Protein AF-A0A7V5VYJ7-F1 (afdb_monomer_lite)

pLDDT: mean 81.95, std 7.33, range [53.91, 91.69]

Foldseek 3Di:
DLVLLVVCCPPPVCVVPVVQSVVVNVLVVLLVVCVVVLLVLLVVQQPDPVSSVVLVVVLVVLVVVLVVVCVVLLVVQLVLLVVCCVPPDVDDPQDLVVLLVVLVVPDDPDPVLVVQLVVLLCPVVVVLVVLLVVQCVPADPDDHDSQSRSLSVSLSSLSSVLVVLVVLQSCSQPPVSSGHDVSSVSCSSHAHSVCSNHRGPSNVVSSVLNVQSSVGDVSSVVVD

Sequence (224 aa):
MILYAFKSKNYEEKKNEKKYFLNELFIGILLIFNAILYPILFSYIAPTPEKLHQIYSFIGLEAVINIFIWLILIPIWKLENIIFWKYFLKKPQRSYESWKQKIRSRWKDTKLRDFARKLMHFAFLIIILYIWNRFKDNPLPGGWTKEGSAVYYISNIFYGFTIVMTLFDILRLSHWKLFGMFPRFWAELMIKPSELDTFNSSSPMLLTMFPFILFGPPVFFCVV

Radius of gyration: 19.5 Å; chains: 1; bounding box: 46×37×54 Å

Secondary structure (DSSP, 8-state):
-HHHHHHHTTSHHHHH-HHHHHHHHHHHHHHHHHHHHHHHHHHHH-SSHHHHHHHHHHHHHHHHHHHHHHHHHHHHHHHHHHHHIIIIISS----HHHHHHHHHHH----HHHHHHHHHHHTHHHHHHHHHHHH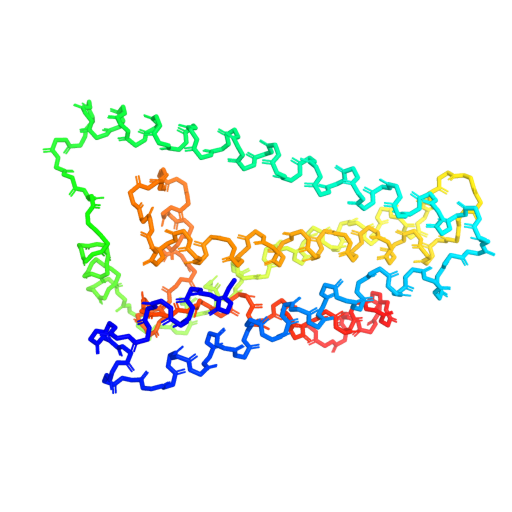HTTSPPTTT--HHHHHHHHHHHHHHHHHHHHHHHHHHHHHHGGG--HHHHHHHHHH--GGGTTS--SHHHHHHHHHHHHHT-HHHHHHH-

Structure (mmCIF, N/CA/C/O backbone):
data_AF-A0A7V5VYJ7-F1
#
_entry.id   AF-A0A7V5VYJ7-F1
#
loop_
_atom_site.group_PDB
_atom_site.id
_atom_site.type_symbol
_atom_site.label_atom_id
_atom_site.label_alt_id
_atom_site.label_comp_id
_atom_site.label_asym_id
_atom_site.label_entity_id
_atom_site.label_seq_id
_atom_site.pdbx_PDB_ins_code
_atom_site.Cartn_x
_atom_site.Cartn_y
_atom_site.Cartn_z
_atom_site.occupancy
_atom_site.B_iso_or_equiv
_atom_site.auth_seq_id
_atom_site.auth_comp_id
_atom_site.auth_asym_id
_atom_site.auth_atom_id
_atom_site.pdbx_PDB_model_num
ATOM 1 N N . MET A 1 1 ? 3.208 -10.063 5.848 1.00 81.88 1 MET A N 1
ATOM 2 C CA . MET A 1 1 ? 1.732 -10.090 5.935 1.00 81.88 1 MET A CA 1
ATOM 3 C C . MET A 1 1 ? 1.174 -11.427 6.415 1.00 81.88 1 MET A C 1
ATOM 5 O O . MET A 1 1 ? 0.516 -11.441 7.444 1.00 81.88 1 MET A O 1
ATOM 9 N N . ILE A 1 2 ? 1.484 -12.549 5.761 1.00 84.94 2 ILE A N 1
ATOM 10 C CA . ILE A 1 2 ? 1.033 -13.888 6.198 1.00 84.94 2 ILE A CA 1
ATOM 11 C C . ILE A 1 2 ? 1.387 -14.166 7.669 1.00 84.94 2 ILE A C 1
ATOM 13 O O . ILE A 1 2 ? 0.533 -14.557 8.459 1.00 84.94 2 ILE A O 1
ATOM 17 N N . LEU A 1 3 ? 2.620 -13.845 8.079 1.00 84.25 3 LEU A N 1
ATOM 18 C CA . LEU A 1 3 ? 3.040 -13.947 9.482 1.00 84.25 3 LEU A CA 1
ATOM 19 C C . LEU A 1 3 ? 2.169 -13.116 10.438 1.00 84.25 3 LEU A C 1
ATOM 21 O O . LEU A 1 3 ? 1.911 -13.548 11.557 1.00 84.25 3 LEU A O 1
ATOM 25 N N . TYR A 1 4 ? 1.710 -11.934 10.015 1.00 86.12 4 TYR A N 1
ATOM 26 C CA . TYR A 1 4 ? 0.803 -11.111 10.816 1.00 86.12 4 TYR A C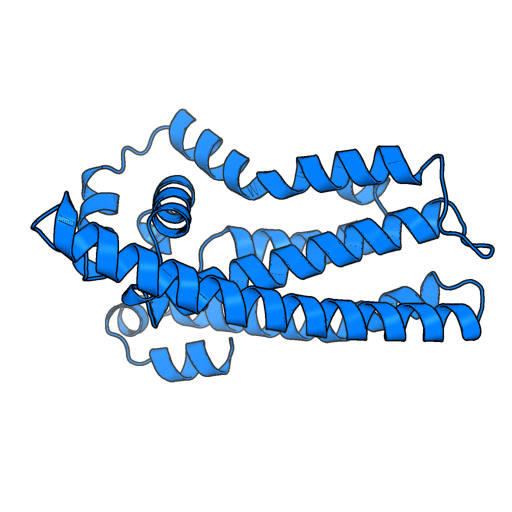A 1
ATOM 27 C C . TYR A 1 4 ? -0.569 -11.783 10.953 1.00 86.12 4 TYR A C 1
ATOM 29 O O . TYR A 1 4 ? -1.066 -11.895 12.075 1.00 86.12 4 TYR A O 1
ATOM 37 N N . ALA A 1 5 ? -1.139 -12.293 9.855 1.00 84.44 5 ALA A N 1
ATOM 38 C CA . ALA A 1 5 ? -2.423 -12.996 9.871 1.00 84.44 5 ALA A CA 1
ATOM 39 C C . ALA A 1 5 ? -2.394 -14.183 10.850 1.00 84.44 5 ALA A C 1
ATOM 41 O O . ALA A 1 5 ? -3.267 -14.319 11.706 1.00 84.44 5 ALA A O 1
ATOM 42 N N . PHE A 1 6 ? -1.329 -14.992 10.817 1.00 86.94 6 PHE A N 1
ATOM 43 C CA . PHE A 1 6 ? -1.163 -16.112 11.748 1.00 86.94 6 PHE A CA 1
ATOM 44 C C . PHE A 1 6 ? -0.918 -15.683 13.199 1.00 86.94 6 PHE A C 1
ATOM 46 O O . PHE A 1 6 ? -1.449 -16.324 14.106 1.00 86.94 6 PHE A O 1
ATOM 53 N N . LYS A 1 7 ? -0.160 -14.606 13.448 1.00 86.38 7 LYS A N 1
ATOM 54 C CA . LYS A 1 7 ? 0.060 -14.079 14.810 1.00 86.38 7 LYS A CA 1
ATOM 55 C C . LYS A 1 7 ? -1.217 -13.517 15.437 1.00 86.38 7 LYS A C 1
ATOM 57 O O . LYS A 1 7 ? -1.413 -13.642 16.640 1.00 86.38 7 LYS A O 1
ATOM 62 N N . SER A 1 8 ? -2.081 -12.914 14.629 1.00 83.44 8 SER A N 1
ATOM 63 C CA . SER A 1 8 ? -3.304 -12.245 15.086 1.00 83.44 8 SER A CA 1
ATOM 64 C C . SER A 1 8 ? -4.557 -13.124 15.014 1.00 83.44 8 SER A C 1
ATOM 66 O O . SER A 1 8 ? -5.611 -12.704 15.479 1.00 83.44 8 SER A O 1
ATOM 68 N N . LYS A 1 9 ? -4.460 -14.364 14.507 1.00 82.25 9 LYS A N 1
ATOM 69 C CA . LYS A 1 9 ? -5.590 -15.304 14.343 1.00 82.25 9 LYS A CA 1
ATOM 70 C C . LYS A 1 9 ? -6.435 -15.519 15.606 1.00 82.25 9 LYS A C 1
ATOM 72 O O . LYS A 1 9 ? -7.607 -15.858 15.512 1.00 82.25 9 LYS A O 1
ATOM 77 N N . ASN A 1 10 ? -5.823 -15.351 16.780 1.00 82.94 10 ASN A N 1
ATOM 78 C CA . ASN A 1 10 ? -6.449 -15.591 18.078 1.00 82.94 10 ASN A CA 1
ATOM 79 C C . ASN A 1 10 ? -7.055 -14.332 18.716 1.00 82.94 10 ASN A C 1
ATOM 81 O O . ASN A 1 10 ? -7.590 -14.440 19.821 1.00 82.94 10 ASN A O 1
ATOM 85 N N . TYR A 1 11 ? -6.957 -13.169 18.066 1.00 84.12 11 TYR A N 1
ATOM 86 C CA . TYR A 1 11 ? -7.615 -11.947 18.528 1.00 84.12 11 TYR A CA 1
ATOM 87 C C . TYR A 1 11 ? -9.134 -12.126 18.481 1.00 84.12 11 TYR A C 1
ATOM 89 O O . TYR A 1 11 ? -9.659 -12.839 17.620 1.00 84.12 11 TYR A O 1
ATOM 97 N N . GLU A 1 12 ? -9.828 -11.527 19.443 1.00 83.69 12 GLU A N 1
ATOM 98 C CA . GLU A 1 12 ? -11.259 -11.741 19.671 1.00 83.69 12 GLU A CA 1
ATOM 99 C C . GLU A 1 12 ? -12.084 -11.389 18.427 1.00 83.69 12 GLU A C 1
ATOM 101 O O . GLU A 1 12 ? -12.955 -12.153 18.009 1.00 83.69 12 GLU A O 1
ATOM 106 N N . GLU A 1 13 ? -11.711 -10.312 17.739 1.00 82.81 13 GLU A N 1
ATOM 107 C CA . GLU A 1 13 ? -12.358 -9.860 16.512 1.00 82.81 13 GLU A CA 1
ATOM 108 C C . GLU A 1 13 ? -12.276 -10.906 15.391 1.00 82.81 13 GLU A C 1
ATOM 110 O O . GLU A 1 13 ? -13.236 -11.089 14.648 1.00 82.81 13 GLU A O 1
ATOM 115 N N . LYS A 1 14 ? -11.165 -11.647 15.286 1.00 81.44 14 LYS A N 1
ATOM 116 C CA . LYS A 1 14 ? -10.956 -12.665 14.235 1.00 81.44 14 LYS A CA 1
ATOM 117 C C . LYS A 1 14 ? -11.535 -14.025 14.587 1.00 81.44 14 LYS A C 1
ATOM 119 O O . LYS A 1 14 ? -11.904 -14.777 13.685 1.00 81.44 14 LYS A O 1
ATOM 124 N N . LYS A 1 15 ? -11.637 -14.338 15.880 1.00 83.06 15 LYS A N 1
ATOM 125 C CA . LYS A 1 15 ? -12.380 -15.512 16.354 1.00 83.06 15 LYS A CA 1
ATOM 126 C C . LYS A 1 15 ? -13.869 -15.372 16.044 1.00 83.06 15 LYS A C 1
ATOM 128 O O . LYS A 1 15 ? -14.476 -16.337 15.585 1.00 83.06 15 LYS A O 1
ATOM 133 N N . ASN A 1 16 ? -14.411 -14.169 16.237 1.00 84.38 16 ASN A N 1
ATOM 134 C CA . ASN A 1 16 ? -15.819 -13.866 15.993 1.00 84.38 16 ASN A CA 1
ATOM 135 C C . ASN A 1 16 ? -16.129 -13.701 14.496 1.00 84.38 16 ASN A C 1
ATOM 137 O O . ASN A 1 16 ? -17.184 -14.126 14.037 1.00 84.38 16 ASN A O 1
ATOM 141 N N . GLU A 1 17 ? -15.199 -13.147 13.714 1.00 86.50 17 GLU A N 1
ATOM 142 C CA . GLU A 1 17 ? -15.371 -12.896 12.279 1.00 86.50 17 GLU A CA 1
ATOM 143 C C . GLU A 1 17 ? -14.246 -13.554 11.465 1.00 86.50 17 GLU A C 1
ATOM 145 O O . GLU A 1 17 ? -13.301 -12.902 11.010 1.00 86.50 17 GLU A O 1
ATOM 150 N N . LYS A 1 18 ? -14.364 -14.871 11.228 1.00 86.00 18 LYS A N 1
ATOM 151 C CA . LYS A 1 18 ? -13.359 -15.679 10.496 1.00 86.00 18 LYS A CA 1
ATOM 152 C C . LYS A 1 18 ? -12.968 -15.093 9.130 1.00 86.00 18 LYS A C 1
ATOM 154 O O . LYS A 1 18 ? -11.842 -15.292 8.673 1.00 86.00 18 LYS A O 1
ATOM 159 N N . LYS A 1 19 ? -13.873 -14.338 8.493 1.00 88.00 19 LYS A N 1
ATOM 160 C CA . LYS A 1 19 ? -13.632 -13.630 7.225 1.00 88.00 19 LYS A CA 1
ATOM 161 C C . LYS A 1 19 ? -12.442 -12.664 7.292 1.00 88.00 19 LYS A C 1
ATOM 163 O O . LYS A 1 19 ? -11.739 -12.515 6.300 1.00 88.00 19 LYS A O 1
ATOM 168 N N . TYR A 1 20 ? -12.160 -12.059 8.448 1.00 88.69 20 TYR A N 1
ATOM 169 C CA . TYR A 1 20 ? -11.018 -11.152 8.613 1.00 88.69 20 TYR A CA 1
ATOM 170 C C . TYR A 1 20 ? -9.683 -11.876 8.474 1.00 88.69 20 TYR A C 1
ATOM 172 O O . TYR A 1 20 ? -8.781 -11.373 7.811 1.00 88.69 20 TYR A O 1
ATOM 180 N N . PHE A 1 21 ? -9.567 -13.078 9.041 1.00 88.56 21 PHE A N 1
ATOM 181 C CA . PHE A 1 21 ? -8.370 -13.898 8.873 1.00 88.56 21 PHE A CA 1
ATOM 182 C C . PHE A 1 21 ? -8.184 -14.328 7.412 1.00 88.56 21 PHE A C 1
ATOM 184 O O . PHE A 1 21 ? -7.085 -14.209 6.873 1.00 88.56 21 PHE A O 1
ATOM 191 N N . LEU A 1 22 ? -9.259 -14.781 6.757 1.00 87.69 22 LEU A N 1
ATOM 192 C CA . LEU A 1 22 ? -9.206 -15.190 5.351 1.00 87.69 22 LEU A CA 1
ATOM 193 C C . LEU A 1 22 ? -8.801 -14.030 4.437 1.00 87.69 22 LEU A C 1
ATOM 195 O O . LEU A 1 22 ? -7.907 -14.203 3.615 1.00 87.69 22 LEU A O 1
ATOM 199 N N . ASN A 1 23 ? -9.386 -12.843 4.616 1.00 87.00 23 ASN A N 1
ATOM 200 C CA . ASN A 1 23 ? -9.039 -11.654 3.833 1.00 87.00 23 ASN A CA 1
ATOM 201 C C . ASN A 1 23 ? -7.547 -11.323 3.932 1.00 87.00 23 ASN A C 1
ATOM 203 O O . ASN A 1 23 ? -6.890 -11.066 2.926 1.00 87.00 23 ASN A O 1
ATOM 207 N N . GLU A 1 24 ? -6.988 -11.366 5.138 1.00 89.75 24 GLU A N 1
ATOM 208 C CA . GLU A 1 24 ? -5.565 -11.104 5.349 1.00 89.75 24 GLU A CA 1
ATOM 209 C C . GLU A 1 24 ? -4.663 -12.185 4.761 1.00 89.75 24 GLU A C 1
ATOM 211 O O . GLU A 1 24 ? -3.569 -11.887 4.279 1.00 89.75 24 GLU A O 1
ATOM 216 N N . LEU A 1 25 ? -5.103 -13.442 4.780 1.00 90.81 25 LEU A N 1
ATOM 217 C CA . LEU A 1 25 ? -4.377 -14.517 4.122 1.00 90.81 25 LEU A CA 1
ATOM 218 C C . LEU A 1 25 ? -4.375 -14.313 2.601 1.00 90.81 25 LEU A C 1
ATOM 220 O O . LEU A 1 25 ? -3.308 -14.360 1.993 1.00 90.81 25 LEU A O 1
ATOM 224 N N . PHE A 1 26 ? -5.532 -14.008 2.007 1.00 89.50 26 PHE A N 1
ATOM 225 C CA . PHE A 1 26 ? -5.669 -13.749 0.571 1.00 89.50 26 PHE A CA 1
ATOM 226 C C . PHE A 1 26 ? -4.822 -12.568 0.109 1.00 89.50 26 PHE A C 1
ATOM 228 O O . PHE A 1 26 ? -4.046 -12.708 -0.832 1.00 89.50 26 PHE A O 1
ATOM 235 N N . ILE A 1 27 ? -4.904 -11.426 0.793 1.00 90.00 27 ILE A N 1
ATOM 236 C CA . ILE A 1 27 ? -4.072 -10.257 0.474 1.00 90.00 27 ILE A CA 1
ATOM 237 C C . ILE A 1 27 ? -2.582 -10.620 0.632 1.00 90.00 27 ILE A C 1
ATOM 239 O O . ILE A 1 27 ? -1.762 -10.235 -0.198 1.00 90.00 27 ILE A O 1
ATOM 243 N N . GLY A 1 28 ? -2.222 -11.419 1.643 1.00 90.06 28 GLY A N 1
ATOM 244 C CA . GLY A 1 28 ? -0.856 -11.909 1.832 1.00 90.06 28 GLY A CA 1
ATOM 245 C C . GLY A 1 28 ? -0.349 -12.776 0.676 1.00 90.06 28 GLY A C 1
ATOM 246 O O . GLY A 1 28 ? 0.796 -12.609 0.259 1.00 90.06 28 GLY A O 1
ATOM 247 N N . ILE A 1 29 ? -1.190 -13.666 0.147 1.00 90.12 29 ILE A N 1
ATOM 248 C CA . ILE A 1 29 ? -0.885 -14.495 -1.029 1.00 90.12 29 ILE A CA 1
ATOM 249 C C . ILE A 1 29 ? -0.751 -13.619 -2.278 1.00 90.12 29 ILE A C 1
ATOM 251 O O . ILE A 1 29 ? 0.237 -13.741 -2.998 1.00 90.12 29 ILE A O 1
ATOM 255 N N . LEU A 1 30 ? -1.691 -12.697 -2.505 1.00 89.56 30 LEU A N 1
ATOM 256 C CA . LEU A 1 30 ? -1.664 -11.772 -3.643 1.00 89.56 30 LEU A CA 1
ATOM 257 C C . LEU A 1 30 ? -0.413 -10.884 -3.643 1.00 89.56 30 LEU A C 1
ATOM 259 O O . LEU A 1 30 ? 0.159 -10.633 -4.697 1.00 89.56 30 LEU A O 1
ATOM 263 N N . LEU A 1 31 ? 0.054 -10.447 -2.471 1.00 88.75 31 LEU A N 1
ATOM 264 C CA . LEU A 1 31 ? 1.318 -9.717 -2.339 1.00 88.75 31 LEU A CA 1
ATOM 265 C C . LEU A 1 31 ? 2.526 -10.552 -2.751 1.00 88.75 31 LEU A C 1
ATOM 267 O O . LEU A 1 31 ? 3.395 -10.035 -3.442 1.00 88.75 31 LEU A O 1
ATOM 271 N N . ILE A 1 32 ? 2.593 -11.820 -2.335 1.00 89.00 32 ILE A N 1
ATOM 272 C CA . ILE A 1 32 ? 3.679 -12.722 -2.747 1.00 89.00 32 ILE A CA 1
ATOM 273 C C . ILE A 1 32 ? 3.629 -12.938 -4.254 1.00 89.00 32 ILE A C 1
ATOM 275 O O . ILE A 1 32 ? 4.655 -12.843 -4.920 1.00 89.00 32 ILE A O 1
ATOM 279 N N . PHE A 1 33 ? 2.437 -13.189 -4.788 1.00 87.62 33 PHE A N 1
ATOM 280 C CA . PHE A 1 33 ? 2.246 -13.383 -6.216 1.00 87.62 33 PHE A CA 1
ATOM 281 C C . PHE A 1 33 ? 2.703 -12.153 -7.007 1.00 87.62 33 PHE A C 1
ATOM 283 O O . PHE A 1 33 ? 3.525 -12.285 -7.909 1.00 87.62 33 PHE A O 1
ATOM 290 N N . ASN A 1 34 ? 2.282 -10.952 -6.602 1.00 85.12 34 ASN A N 1
ATOM 291 C CA . ASN A 1 34 ? 2.742 -9.710 -7.221 1.00 85.12 34 ASN A CA 1
ATOM 292 C C . ASN A 1 34 ? 4.250 -9.501 -7.055 1.00 85.12 34 ASN A C 1
ATOM 294 O O . ASN A 1 34 ? 4.894 -9.106 -8.014 1.00 85.12 34 ASN A O 1
ATOM 298 N N . ALA A 1 35 ? 4.844 -9.816 -5.901 1.00 83.88 35 ALA A N 1
ATOM 299 C CA . ALA A 1 35 ? 6.290 -9.696 -5.703 1.00 83.88 35 ALA A CA 1
ATOM 300 C C . ALA A 1 35 ? 7.105 -10.638 -6.607 1.00 83.88 35 ALA A C 1
ATOM 302 O O . ALA A 1 35 ? 8.201 -10.276 -7.025 1.00 83.88 35 ALA A O 1
ATOM 303 N N . ILE A 1 36 ? 6.577 -11.827 -6.919 1.00 83.75 36 ILE A N 1
ATOM 304 C CA . ILE A 1 36 ? 7.197 -12.778 -7.854 1.00 83.75 36 ILE A CA 1
ATOM 305 C C . ILE A 1 36 ? 7.001 -12.319 -9.301 1.00 83.75 36 ILE A C 1
ATOM 307 O O . ILE A 1 36 ? 7.947 -12.333 -10.085 1.00 83.75 36 ILE A O 1
ATOM 311 N N . LEU A 1 37 ? 5.786 -11.897 -9.662 1.00 81.06 37 LEU A N 1
ATOM 312 C CA . LEU A 1 37 ? 5.469 -11.458 -11.021 1.00 81.06 37 LEU A CA 1
ATOM 313 C C . LEU A 1 37 ? 6.152 -10.145 -11.401 1.00 81.06 37 LEU A C 1
ATOM 315 O O . LEU A 1 37 ? 6.516 -9.961 -12.560 1.00 81.06 37 LEU A O 1
ATOM 319 N N . TYR A 1 38 ? 6.327 -9.240 -10.440 1.00 79.88 38 TYR A N 1
ATOM 320 C CA . TYR A 1 38 ? 6.850 -7.901 -10.672 1.00 79.88 38 TYR A CA 1
ATOM 321 C C . TYR A 1 38 ? 8.205 -7.871 -11.402 1.00 79.88 38 TYR A C 1
ATOM 323 O O . TYR A 1 38 ? 8.286 -7.223 -12.443 1.00 79.88 38 TYR A O 1
ATOM 331 N N . PRO A 1 39 ? 9.260 -8.580 -10.950 1.00 77.69 39 PRO A N 1
ATOM 332 C CA . PRO A 1 39 ? 10.521 -8.627 -11.688 1.00 77.69 39 PRO A CA 1
ATOM 333 C C . PRO A 1 39 ? 10.390 -9.373 -13.024 1.00 77.69 39 PRO A C 1
ATOM 335 O O . PRO A 1 39 ? 10.970 -8.944 -14.019 1.00 77.69 39 PRO A O 1
ATOM 338 N N . ILE A 1 40 ? 9.593 -10.449 -13.080 1.00 78.25 40 ILE A N 1
ATOM 339 C CA . ILE A 1 40 ? 9.399 -11.246 -14.304 1.00 78.25 40 ILE A CA 1
ATOM 340 C C . ILE A 1 40 ? 8.820 -10.385 -15.432 1.00 78.25 40 ILE A C 1
ATOM 342 O O . ILE A 1 40 ? 9.215 -10.543 -16.587 1.00 78.25 40 ILE A O 1
ATOM 346 N N . LEU A 1 41 ? 7.947 -9.431 -15.100 1.00 75.38 41 LEU A N 1
ATOM 347 C CA . LEU A 1 41 ? 7.335 -8.510 -16.055 1.00 75.38 41 LEU A CA 1
ATOM 348 C C . LEU A 1 41 ? 8.362 -7.828 -16.961 1.00 75.38 41 LEU A C 1
ATOM 350 O O . LEU A 1 41 ? 8.181 -7.723 -18.173 1.00 75.38 41 LEU A O 1
ATOM 354 N N . PHE A 1 42 ? 9.461 -7.374 -16.372 1.00 76.38 42 PHE A N 1
ATOM 355 C CA . PHE A 1 42 ? 10.447 -6.585 -17.088 1.00 76.38 42 PHE A CA 1
ATOM 356 C C . PHE A 1 42 ? 11.258 -7.401 -18.081 1.00 76.38 42 PHE A C 1
ATOM 358 O O . PHE A 1 42 ? 11.798 -6.826 -19.020 1.00 76.38 42 PHE A O 1
ATOM 365 N N . SER A 1 43 ? 11.254 -8.728 -17.954 1.00 75.25 43 SER A N 1
ATOM 366 C CA . SER A 1 43 ? 11.852 -9.616 -18.955 1.00 75.25 43 SER A CA 1
ATOM 367 C C . SER A 1 43 ? 11.108 -9.567 -20.297 1.00 75.25 43 SER A C 1
ATOM 369 O O . SER A 1 43 ? 11.707 -9.862 -21.323 1.00 75.25 43 SER A O 1
ATOM 371 N N . TYR A 1 44 ? 9.833 -9.153 -20.310 1.00 73.00 44 TYR A N 1
ATOM 372 C CA . TYR A 1 44 ? 9.024 -9.009 -21.529 1.00 73.00 44 TYR A CA 1
ATOM 373 C C . TYR A 1 44 ? 9.067 -7.603 -22.141 1.00 73.00 44 TYR A C 1
ATOM 375 O O . TYR A 1 44 ? 8.653 -7.414 -23.281 1.00 73.00 44 TYR A O 1
ATOM 383 N N . ILE A 1 45 ? 9.531 -6.612 -21.377 1.00 71.81 45 ILE A N 1
ATOM 384 C CA . ILE A 1 45 ? 9.509 -5.192 -21.761 1.00 71.81 45 ILE A CA 1
ATOM 385 C C . ILE A 1 45 ? 10.930 -4.681 -22.039 1.00 71.81 45 ILE A C 1
ATOM 387 O O . ILE A 1 45 ? 11.114 -3.725 -22.793 1.00 71.81 45 ILE A O 1
ATOM 391 N N . ALA A 1 46 ? 11.947 -5.307 -21.440 1.00 73.94 46 ALA A N 1
ATOM 392 C CA . ALA A 1 46 ? 13.338 -4.957 -21.662 1.00 73.94 46 ALA A CA 1
ATOM 393 C C . ALA A 1 46 ? 13.753 -5.309 -23.103 1.00 73.94 46 ALA A C 1
ATOM 395 O O . ALA A 1 46 ? 13.664 -6.470 -23.497 1.00 73.94 46 ALA A O 1
ATOM 396 N N . PRO A 1 47 ? 14.260 -4.341 -23.886 1.00 71.56 47 PRO A N 1
ATOM 397 C CA . PRO A 1 47 ? 14.663 -4.597 -25.266 1.00 71.56 47 PRO A CA 1
ATOM 398 C C . PRO A 1 47 ? 15.962 -5.412 -25.365 1.00 71.56 47 PRO A C 1
ATOM 400 O O . PRO A 1 47 ? 16.225 -6.002 -26.408 1.00 71.56 47 PRO A O 1
ATOM 403 N N . THR A 1 48 ? 16.780 -5.446 -24.303 1.00 82.56 48 THR A N 1
ATOM 404 C CA . THR A 1 48 ? 18.039 -6.207 -24.249 1.00 82.56 48 THR A CA 1
ATOM 405 C C . THR A 1 48 ? 18.321 -6.746 -22.833 1.00 82.56 48 THR A C 1
ATOM 407 O O . THR A 1 48 ? 17.797 -6.193 -21.855 1.00 82.56 48 THR A O 1
ATOM 410 N N . PRO A 1 49 ? 19.174 -7.779 -22.677 1.00 84.06 49 PRO A N 1
ATOM 411 C CA . PRO A 1 49 ? 19.595 -8.287 -21.366 1.00 84.06 49 PRO A CA 1
ATOM 412 C C . PRO A 1 49 ? 20.260 -7.229 -20.473 1.00 84.06 49 PRO A C 1
ATOM 414 O O . PRO A 1 49 ? 20.007 -7.179 -19.271 1.00 84.06 49 PRO A O 1
ATOM 417 N N . GLU A 1 50 ? 21.058 -6.323 -21.041 1.00 84.56 50 GLU A N 1
ATOM 418 C CA . GLU A 1 50 ? 21.699 -5.230 -20.296 1.00 84.56 50 GLU A CA 1
ATOM 419 C C . GLU A 1 50 ? 20.651 -4.288 -19.697 1.00 84.56 50 GLU A C 1
ATOM 421 O O . GLU A 1 50 ? 20.800 -3.813 -18.569 1.00 84.56 50 GLU A O 1
ATOM 426 N N . LYS A 1 51 ? 19.554 -4.044 -20.425 1.00 80.31 51 LYS A N 1
ATOM 427 C CA . LYS A 1 51 ? 18.434 -3.235 -19.932 1.00 80.31 51 LYS A CA 1
ATOM 428 C C . LYS A 1 51 ? 17.658 -3.947 -18.843 1.00 80.31 51 LYS A C 1
ATOM 430 O O . LYS A 1 51 ? 17.274 -3.303 -17.871 1.00 80.31 51 LYS A O 1
ATOM 435 N N . LEU A 1 52 ? 17.501 -5.261 -18.947 1.00 83.31 52 LEU A N 1
ATOM 436 C CA . LEU A 1 52 ? 16.913 -6.061 -17.880 1.00 83.31 52 LEU A CA 1
ATOM 437 C C . LEU A 1 52 ? 17.747 -5.985 -16.590 1.00 83.31 52 LEU A C 1
ATOM 439 O O . LEU A 1 52 ? 17.199 -5.759 -15.512 1.00 83.31 52 LEU A O 1
ATOM 443 N N . HIS A 1 53 ? 19.075 -6.081 -16.692 1.00 84.62 53 HIS A N 1
ATOM 444 C CA . HIS A 1 53 ? 19.965 -5.885 -15.545 1.00 84.62 53 HIS A CA 1
ATOM 445 C C . HIS A 1 53 ? 19.850 -4.477 -14.958 1.00 84.62 53 HIS A C 1
ATOM 447 O O . HIS A 1 53 ? 19.734 -4.334 -13.742 1.00 84.62 53 HIS A O 1
ATOM 453 N N . GLN A 1 54 ? 19.810 -3.450 -15.811 1.00 82.50 54 GLN A N 1
ATOM 454 C CA . GLN A 1 54 ? 19.618 -2.065 -15.383 1.00 82.50 54 GLN A CA 1
ATOM 455 C C . GLN A 1 54 ? 18.300 -1.888 -14.606 1.00 82.50 54 GLN A C 1
ATOM 457 O O . GLN A 1 54 ? 18.287 -1.240 -13.560 1.00 82.50 54 GLN A O 1
ATOM 462 N N . ILE A 1 55 ? 17.210 -2.506 -15.071 1.00 81.12 55 ILE A N 1
ATOM 463 C CA . ILE A 1 55 ? 15.915 -2.518 -14.378 1.00 81.12 55 ILE A CA 1
ATOM 464 C C . ILE A 1 55 ? 16.030 -3.153 -13.001 1.00 81.12 55 ILE A C 1
ATOM 466 O O . ILE A 1 55 ? 15.593 -2.562 -12.018 1.00 81.12 55 ILE A O 1
ATOM 470 N N . TYR A 1 56 ? 16.626 -4.340 -12.911 1.00 84.75 56 TYR A N 1
ATOM 471 C CA . TYR A 1 56 ? 16.772 -5.028 -11.632 1.00 84.75 56 TYR A CA 1
ATOM 472 C C . TYR A 1 56 ? 17.637 -4.241 -10.649 1.00 84.75 56 TYR A C 1
ATOM 474 O O . TYR A 1 56 ? 17.310 -4.187 -9.462 1.00 84.75 56 TYR A O 1
ATOM 482 N N . SER A 1 57 ? 18.685 -3.567 -11.127 1.00 83.94 57 SER A N 1
ATOM 483 C CA . SER A 1 57 ? 19.466 -2.644 -10.300 1.00 83.94 57 SER A CA 1
ATOM 484 C C . SER A 1 57 ? 18.621 -1.478 -9.789 1.00 83.94 57 SER A C 1
ATOM 486 O O . SER A 1 57 ? 18.710 -1.148 -8.606 1.00 83.94 57 SER A O 1
ATOM 488 N N . PHE A 1 58 ? 17.773 -0.879 -10.631 1.00 82.31 58 PHE A N 1
ATOM 489 C CA . PHE A 1 58 ? 16.886 0.199 -10.194 1.00 82.31 58 PHE A CA 1
ATOM 490 C C . PHE A 1 58 ? 15.817 -0.275 -9.212 1.00 82.31 58 PHE A C 1
ATOM 492 O O . PHE A 1 58 ? 15.650 0.362 -8.180 1.00 82.31 58 PHE A O 1
ATOM 499 N N . ILE A 1 59 ? 15.174 -1.421 -9.447 1.00 81.94 59 ILE A N 1
ATOM 500 C CA . ILE A 1 59 ? 14.218 -2.014 -8.495 1.00 81.94 59 ILE A CA 1
ATOM 501 C C . ILE A 1 59 ? 14.899 -2.274 -7.146 1.00 81.94 59 ILE A C 1
ATOM 503 O O . ILE A 1 59 ? 14.333 -1.977 -6.093 1.00 81.94 59 ILE A O 1
ATOM 507 N N . GLY A 1 60 ? 16.129 -2.796 -7.163 1.00 82.81 60 GLY A N 1
ATOM 508 C CA . GLY A 1 60 ? 16.929 -2.991 -5.955 1.00 82.81 60 GLY A CA 1
ATOM 509 C C . GLY A 1 60 ? 17.205 -1.677 -5.221 1.00 82.81 60 GLY A C 1
ATOM 510 O O . GLY A 1 60 ? 16.992 -1.587 -4.012 1.00 82.81 60 GLY A O 1
ATOM 511 N N . LEU A 1 61 ? 17.618 -0.635 -5.947 1.00 84.44 61 LEU A N 1
ATOM 512 C CA . LEU A 1 61 ? 17.846 0.698 -5.388 1.00 84.44 61 LEU A CA 1
ATOM 513 C C . LEU A 1 61 ? 16.557 1.306 -4.816 1.00 84.44 61 LEU A C 1
ATOM 515 O O . LEU A 1 61 ? 16.567 1.834 -3.706 1.00 84.44 61 LEU A O 1
ATOM 519 N N . GLU A 1 62 ? 15.441 1.203 -5.532 1.00 81.94 62 GLU A N 1
ATOM 520 C CA . GLU A 1 62 ? 14.134 1.679 -5.082 1.00 81.94 62 GLU A CA 1
ATOM 521 C C . GLU A 1 62 ? 13.674 0.952 -3.816 1.00 81.94 62 GLU A C 1
ATOM 523 O O . GLU A 1 62 ? 13.146 1.588 -2.902 1.00 81.94 62 GLU A O 1
ATOM 528 N N . ALA A 1 63 ? 13.912 -0.357 -3.707 1.00 82.19 63 ALA A N 1
ATOM 529 C CA . ALA A 1 63 ? 13.623 -1.113 -2.491 1.00 82.19 63 ALA A CA 1
ATOM 530 C C . ALA A 1 63 ? 14.443 -0.594 -1.297 1.00 82.19 63 ALA A C 1
ATOM 532 O O . ALA A 1 63 ? 13.894 -0.388 -0.212 1.00 82.19 63 ALA A O 1
ATOM 533 N N . VAL A 1 64 ? 15.733 -0.315 -1.505 1.00 86.00 64 VAL A N 1
ATOM 534 C CA . VAL A 1 64 ? 16.614 0.274 -0.487 1.00 86.00 64 VAL A CA 1
ATOM 535 C C . VAL A 1 64 ? 16.123 1.664 -0.075 1.00 86.00 64 VAL A C 1
ATOM 537 O O . VAL A 1 64 ? 15.960 1.923 1.118 1.00 86.00 64 VAL A O 1
ATOM 540 N N . ILE A 1 65 ? 15.812 2.538 -1.038 1.00 85.38 65 ILE A N 1
ATOM 541 C CA . ILE A 1 65 ? 15.266 3.880 -0.780 1.00 85.38 65 ILE A CA 1
ATOM 542 C C . ILE A 1 65 ? 13.964 3.788 0.016 1.00 85.38 65 ILE A C 1
ATOM 544 O O . ILE A 1 65 ? 13.803 4.502 1.005 1.00 85.38 65 ILE A O 1
ATOM 548 N N . ASN A 1 66 ? 13.054 2.887 -0.361 1.00 82.00 66 ASN A N 1
ATOM 549 C CA . ASN A 1 66 ? 11.805 2.675 0.366 1.00 82.00 66 ASN A CA 1
ATOM 550 C C . ASN A 1 66 ? 12.071 2.289 1.825 1.00 82.00 66 ASN A C 1
ATOM 552 O O . ASN A 1 66 ? 11.483 2.885 2.727 1.00 82.00 66 ASN A O 1
ATOM 556 N N . ILE A 1 67 ? 12.986 1.350 2.082 1.00 85.38 67 ILE A N 1
ATOM 557 C CA . ILE A 1 67 ? 13.375 0.979 3.451 1.00 85.38 67 ILE A CA 1
ATOM 558 C C . ILE A 1 67 ? 13.891 2.205 4.215 1.00 85.38 67 ILE A C 1
ATOM 560 O O . ILE A 1 67 ? 13.431 2.456 5.329 1.00 85.38 67 ILE A O 1
ATOM 564 N N . PHE A 1 68 ? 14.780 3.005 3.620 1.00 87.88 68 PHE A N 1
ATOM 565 C CA . PHE A 1 68 ? 15.296 4.225 4.250 1.00 87.88 68 PHE A CA 1
ATOM 566 C C . PHE A 1 68 ? 14.200 5.249 4.558 1.00 87.88 68 PHE A C 1
ATOM 568 O O . PHE A 1 68 ? 14.176 5.796 5.660 1.00 87.88 68 PHE A O 1
ATOM 575 N N . ILE A 1 69 ? 13.258 5.470 3.637 1.00 87.31 69 ILE A N 1
ATOM 576 C CA . ILE A 1 69 ? 12.104 6.352 3.857 1.00 87.31 69 ILE A CA 1
ATOM 577 C C . ILE A 1 69 ? 11.332 5.901 5.099 1.00 87.31 69 ILE A C 1
ATOM 579 O O . ILE A 1 69 ? 11.056 6.716 5.977 1.00 87.31 69 ILE A O 1
ATOM 583 N N . TRP A 1 70 ? 11.036 4.608 5.234 1.00 83.81 70 TRP A N 1
ATOM 584 C CA . TRP A 1 70 ? 10.327 4.085 6.407 1.00 83.81 70 TRP A CA 1
ATOM 585 C C . TRP A 1 70 ? 11.147 4.184 7.696 1.00 83.81 70 TRP A C 1
ATOM 587 O O . TRP A 1 70 ? 10.597 4.544 8.741 1.00 83.81 70 TRP A O 1
ATOM 597 N N . LEU A 1 71 ? 12.455 3.923 7.625 1.00 86.81 71 LEU A N 1
ATOM 598 C CA . LEU A 1 71 ? 13.374 4.082 8.755 1.00 86.81 71 LEU A CA 1
ATOM 599 C C . LEU A 1 71 ? 13.458 5.530 9.246 1.00 86.81 71 LEU A C 1
ATOM 601 O O . LEU A 1 71 ? 13.730 5.733 10.423 1.00 86.81 71 LEU A O 1
ATOM 605 N N . ILE A 1 72 ? 13.200 6.518 8.386 1.00 88.56 72 ILE A N 1
ATOM 606 C CA . ILE A 1 72 ? 13.173 7.944 8.739 1.00 88.56 72 ILE A CA 1
ATOM 607 C C . ILE A 1 72 ? 11.773 8.380 9.199 1.00 88.56 72 ILE A C 1
ATOM 609 O O . ILE A 1 72 ? 11.629 9.025 10.241 1.00 88.56 72 ILE A O 1
ATOM 613 N N . LEU A 1 73 ? 10.725 8.010 8.459 1.00 87.00 73 LEU A N 1
ATOM 614 C CA . LEU A 1 73 ? 9.349 8.437 8.731 1.00 87.00 73 LEU A CA 1
ATOM 615 C C . LEU A 1 73 ? 8.819 7.902 10.061 1.00 87.00 73 LEU A C 1
ATOM 617 O O . LEU A 1 73 ? 8.165 8.643 10.792 1.00 87.00 73 LEU A O 1
ATOM 621 N N . ILE A 1 74 ? 9.113 6.646 10.412 1.00 84.56 74 ILE A N 1
ATOM 622 C CA . ILE A 1 74 ? 8.623 6.050 11.663 1.00 84.56 74 ILE A CA 1
ATOM 623 C C . ILE A 1 74 ? 9.157 6.812 12.894 1.00 84.56 74 ILE A C 1
ATOM 625 O O . ILE A 1 74 ? 8.346 7.180 13.752 1.00 84.56 74 ILE A O 1
ATOM 629 N N . PRO A 1 75 ? 10.469 7.104 13.019 1.00 86.50 75 PRO A N 1
ATOM 630 C CA . PRO A 1 75 ? 10.982 7.979 14.070 1.00 86.50 75 PRO A CA 1
ATOM 631 C C . PRO A 1 75 ? 10.361 9.374 14.073 1.00 86.50 75 PRO A C 1
ATOM 633 O O . PRO A 1 75 ? 9.984 9.844 15.145 1.00 86.50 75 PRO A O 1
ATOM 636 N N . ILE A 1 76 ? 10.206 10.015 12.908 1.00 86.25 76 ILE A N 1
ATOM 637 C CA . ILE A 1 76 ? 9.587 11.348 12.808 1.00 86.25 76 ILE A CA 1
ATOM 638 C C . ILE A 1 76 ? 8.161 11.315 13.355 1.00 86.25 76 ILE A C 1
ATOM 640 O O . ILE A 1 76 ? 7.822 12.108 14.230 1.00 86.25 76 ILE A O 1
ATOM 644 N N . TRP A 1 77 ? 7.338 10.363 12.920 1.00 83.75 77 TRP A N 1
ATOM 645 C CA . TRP A 1 77 ? 5.967 10.213 13.408 1.00 83.75 77 TRP A CA 1
ATOM 646 C C . TRP A 1 77 ? 5.912 9.902 14.898 1.00 83.75 77 TRP A C 1
ATOM 648 O O . TRP A 1 77 ? 5.055 10.422 15.610 1.00 83.75 77 TRP A O 1
ATOM 658 N N . LYS A 1 78 ? 6.845 9.092 15.405 1.00 80.19 78 LYS A N 1
ATOM 659 C CA . LYS A 1 78 ? 6.959 8.816 16.838 1.00 80.19 78 LYS A CA 1
ATOM 660 C C . LYS A 1 78 ? 7.300 10.086 17.623 1.00 80.19 78 LYS A C 1
ATOM 662 O O . LYS A 1 78 ? 6.705 10.308 18.677 1.00 80.19 78 LYS A O 1
ATOM 667 N N . LEU A 1 79 ? 8.216 10.916 17.123 1.00 81.75 79 LEU A N 1
ATOM 668 C CA . LEU A 1 79 ? 8.590 12.198 17.731 1.00 81.75 79 LEU A CA 1
ATOM 669 C C . LEU A 1 79 ? 7.436 13.200 17.692 1.00 81.75 79 LEU A C 1
ATOM 671 O O . LEU A 1 79 ? 7.108 13.773 18.728 1.00 81.75 79 LEU A O 1
ATOM 675 N N . GLU A 1 80 ? 6.777 13.350 16.545 1.00 80.06 80 GLU A N 1
ATOM 676 C CA . GLU A 1 80 ? 5.574 14.171 16.379 1.00 80.06 80 GLU A CA 1
ATOM 677 C C . GLU A 1 80 ? 4.512 13.768 17.407 1.00 80.06 80 GLU A C 1
ATOM 679 O O . GLU A 1 80 ? 3.988 14.606 18.136 1.00 80.06 80 GLU A O 1
ATOM 684 N N . ASN A 1 81 ? 4.264 12.465 17.548 1.00 73.62 81 ASN A N 1
ATOM 685 C CA . ASN A 1 81 ? 3.327 11.914 18.517 1.00 73.62 81 ASN A CA 1
ATOM 686 C C . ASN A 1 81 ? 3.756 12.255 19.963 1.00 73.62 81 ASN A C 1
ATOM 688 O O . ASN A 1 81 ? 2.937 12.693 20.768 1.00 73.62 81 ASN A O 1
ATOM 692 N N . ILE A 1 82 ? 5.038 12.113 20.312 1.00 73.56 82 ILE A N 1
ATOM 693 C CA . ILE A 1 82 ? 5.547 12.470 21.650 1.00 73.56 82 ILE A CA 1
ATOM 694 C C . ILE A 1 82 ? 5.356 13.965 21.934 1.00 73.56 82 ILE A C 1
ATOM 696 O O . ILE A 1 82 ? 4.806 14.313 22.979 1.00 73.56 82 ILE A O 1
ATOM 700 N N . ILE A 1 83 ? 5.786 14.836 21.022 1.00 73.12 83 ILE A N 1
ATOM 701 C CA . ILE A 1 83 ? 5.759 16.294 21.193 1.00 73.12 83 ILE A CA 1
ATOM 702 C C . ILE A 1 83 ? 4.311 16.791 21.235 1.00 73.12 83 ILE A C 1
ATOM 704 O O . ILE A 1 83 ? 3.903 17.458 22.186 1.00 73.12 83 ILE A O 1
ATOM 708 N N . PHE A 1 84 ? 3.499 16.412 20.254 1.00 68.25 84 PHE A N 1
ATOM 709 C CA . PHE A 1 84 ? 2.128 16.888 20.126 1.00 68.25 84 PHE A CA 1
ATOM 710 C C . PHE A 1 84 ? 1.256 16.497 21.329 1.00 68.25 84 PHE A C 1
ATOM 7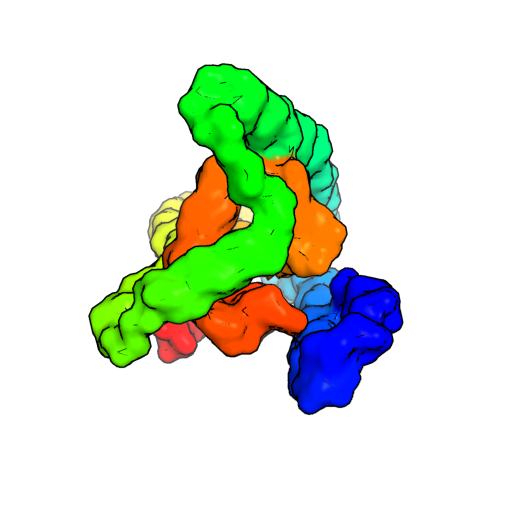12 O O . PHE A 1 84 ? 0.548 17.339 21.886 1.00 68.25 84 PHE A O 1
ATOM 719 N N . TRP A 1 85 ? 1.348 15.254 21.818 1.00 64.31 85 TRP A N 1
ATOM 720 C CA . TRP A 1 85 ? 0.573 14.846 22.999 1.00 64.31 85 TRP A CA 1
ATOM 721 C C . TRP A 1 85 ? 1.122 15.399 24.310 1.00 64.31 85 TRP A C 1
ATOM 723 O O . TRP A 1 85 ? 0.333 15.644 25.223 1.00 64.31 85 TRP A O 1
ATOM 733 N N . LYS A 1 86 ? 2.443 15.584 24.424 1.00 67.19 86 LYS A N 1
ATOM 734 C CA . LYS A 1 86 ? 3.057 16.154 25.630 1.00 67.19 86 LYS A CA 1
ATOM 735 C C . LYS A 1 86 ? 2.698 17.631 25.800 1.00 67.19 86 LYS A C 1
ATOM 737 O O . LYS A 1 86 ? 2.478 18.051 26.931 1.00 67.19 86 LYS A O 1
ATOM 742 N N . TYR A 1 87 ? 2.611 18.391 24.707 1.00 64.62 87 TYR A N 1
ATOM 743 C CA . TYR A 1 87 ? 2.500 19.851 24.776 1.00 64.62 87 TYR A CA 1
ATOM 744 C C . TYR A 1 87 ? 1.126 20.419 24.397 1.00 64.62 87 TYR A C 1
ATOM 746 O O . TYR A 1 87 ? 0.724 21.410 24.998 1.00 64.62 87 TYR A O 1
ATOM 754 N N . PHE A 1 88 ? 0.376 19.808 23.470 1.00 63.25 88 PHE A N 1
ATOM 755 C CA . PHE A 1 88 ? -0.827 20.451 22.916 1.00 63.25 88 PHE A CA 1
ATOM 756 C C . PHE A 1 88 ? -2.156 19.905 23.437 1.00 63.25 88 PHE A C 1
ATOM 758 O O . PHE A 1 88 ? -3.033 20.686 23.792 1.00 63.25 88 PHE A O 1
ATOM 765 N N . LEU A 1 89 ? -2.350 18.584 23.489 1.00 63.03 89 LEU A N 1
ATOM 766 C CA . LEU A 1 89 ? -3.705 18.044 23.679 1.00 63.03 89 LEU A CA 1
ATOM 767 C C . LEU A 1 89 ? -4.066 17.613 25.105 1.00 63.03 89 LEU A C 1
ATOM 769 O O . LEU A 1 89 ? -5.250 17.398 25.353 1.00 63.03 89 LEU A O 1
ATOM 773 N N . LYS A 1 90 ? -3.105 17.457 26.035 1.00 55.22 90 LYS A N 1
ATOM 774 C CA . LYS A 1 90 ? -3.295 16.986 27.439 1.00 55.22 90 LYS A CA 1
ATOM 775 C C . LYS A 1 90 ? -4.203 15.748 27.641 1.00 55.22 90 LYS A C 1
ATOM 777 O O . LYS A 1 90 ? -4.451 15.341 28.771 1.00 55.22 90 LYS A O 1
ATOM 782 N N . LYS A 1 91 ? -4.685 15.106 26.577 1.00 55.34 91 LYS A N 1
ATOM 783 C CA . LYS A 1 91 ? -5.512 13.899 26.578 1.00 55.34 91 LYS A CA 1
ATOM 784 C C . LYS A 1 91 ? -5.002 12.979 25.493 1.00 55.34 91 LYS A C 1
ATOM 786 O O . LYS A 1 91 ? -4.931 13.419 24.363 1.00 55.34 91 LYS A O 1
ATOM 791 N N . PRO A 1 92 ? -4.685 11.717 25.772 1.00 53.91 92 PRO A N 1
ATOM 792 C CA . PRO A 1 92 ? -4.123 10.837 24.765 1.00 53.91 92 PRO A CA 1
ATOM 793 C C . PRO A 1 92 ? -5.213 10.182 23.899 1.00 53.91 92 PRO A C 1
ATOM 795 O O . PRO A 1 92 ? -5.877 9.263 24.369 1.00 53.91 92 PRO A O 1
ATOM 798 N N . GLN A 1 93 ? -5.310 10.488 22.597 1.00 59.59 93 GLN A N 1
ATOM 799 C CA . GLN A 1 93 ? -5.775 9.454 21.645 1.00 59.59 93 GLN A CA 1
ATOM 800 C C . GLN A 1 93 ? -4.634 8.456 21.416 1.00 59.59 93 GLN A C 1
ATOM 802 O O . GLN A 1 93 ? -4.037 8.391 20.341 1.00 59.59 93 GLN A O 1
ATOM 807 N N . ARG A 1 94 ? -4.244 7.729 22.470 1.00 64.31 94 ARG A N 1
ATOM 808 C CA . ARG A 1 94 ? -3.133 6.764 22.410 1.00 64.31 94 ARG A CA 1
ATOM 809 C C . ARG A 1 94 ? -3.586 5.367 22.024 1.00 64.31 94 ARG A C 1
ATOM 811 O O . ARG A 1 94 ? -2.782 4.630 21.458 1.00 64.31 94 ARG A O 1
ATOM 818 N N . SER A 1 95 ? -4.811 4.975 22.371 1.00 83.31 95 SER A N 1
ATOM 819 C CA . SER A 1 95 ? -5.278 3.617 22.114 1.00 83.31 95 SER A CA 1
ATOM 820 C C . SER A 1 95 ? -5.957 3.516 20.758 1.00 83.31 95 SER A C 1
ATOM 822 O O . SER A 1 95 ? -6.678 4.415 20.321 1.00 83.31 95 SER A O 1
ATOM 824 N N . TYR A 1 96 ? -5.715 2.382 20.111 1.00 87.94 96 TYR A N 1
ATOM 825 C CA . TYR A 1 96 ? -6.410 2.010 18.893 1.00 87.94 96 TYR A CA 1
ATOM 826 C C . TYR A 1 96 ? -7.925 1.911 19.129 1.00 87.94 96 TYR A C 1
ATOM 828 O O . TYR A 1 96 ? -8.707 2.432 18.343 1.00 87.94 96 TYR A O 1
ATOM 836 N N . GLU A 1 97 ? -8.336 1.382 20.286 1.00 88.81 97 GLU A N 1
ATOM 837 C CA . GLU A 1 97 ? -9.744 1.288 20.697 1.00 88.81 97 GLU A CA 1
ATOM 838 C C . GLU A 1 97 ? -10.464 2.639 20.764 1.00 88.81 97 GLU A C 1
ATOM 840 O O . GLU A 1 97 ? -11.572 2.782 20.245 1.00 88.81 97 GLU A O 1
ATOM 845 N N . SER A 1 98 ? -9.829 3.666 21.338 1.00 87.94 98 SER A N 1
ATOM 846 C CA . SER A 1 98 ? -10.420 5.010 21.386 1.00 87.94 98 SER A CA 1
ATOM 847 C C . SER A 1 98 ? -10.604 5.586 19.980 1.00 87.94 98 SER A C 1
ATOM 849 O O . SER A 1 98 ? -11.624 6.214 19.684 1.00 87.94 98 SER A O 1
ATOM 851 N N . TRP A 1 99 ? -9.645 5.329 19.087 1.00 89.75 99 TRP A N 1
ATOM 852 C CA . TRP A 1 99 ? -9.758 5.724 17.689 1.00 89.75 99 TRP A CA 1
ATOM 853 C C . TRP A 1 99 ? -10.880 4.956 16.968 1.00 89.75 99 TRP A C 1
ATOM 855 O O . TRP A 1 99 ? -11.714 5.592 16.324 1.00 89.75 99 TRP A O 1
ATOM 865 N N . LYS A 1 100 ? -11.006 3.633 17.160 1.00 91.69 100 LYS A N 1
ATOM 866 C CA . LYS A 1 100 ? -12.125 2.832 16.622 1.00 91.69 100 LYS A CA 1
ATOM 867 C C . LYS A 1 100 ? -13.484 3.385 17.060 1.00 91.69 100 LYS A C 1
ATOM 869 O O . LYS A 1 100 ? -14.374 3.561 16.228 1.00 91.69 100 LYS A O 1
ATOM 874 N N . GLN A 1 101 ? -13.644 3.717 18.342 1.00 90.56 101 GLN A N 1
ATOM 875 C CA . GLN A 1 101 ? -14.877 4.315 18.872 1.00 90.56 101 GLN A CA 1
ATOM 876 C C . GLN A 1 101 ? -15.178 5.688 18.254 1.00 90.56 101 GLN A C 1
ATOM 878 O O . GLN A 1 101 ? -16.329 5.980 17.915 1.00 90.56 101 GLN A O 1
ATOM 883 N N . LYS A 1 102 ? -14.154 6.523 18.039 1.00 90.06 102 LYS A N 1
ATOM 884 C CA . LYS A 1 102 ? -14.303 7.801 17.324 1.00 90.06 102 LYS A CA 1
ATOM 885 C C . LYS A 1 102 ? -14.795 7.585 15.892 1.00 90.06 102 LYS A C 1
ATOM 887 O O . LYS A 1 102 ? -15.705 8.290 15.463 1.00 90.06 102 LYS A O 1
ATOM 892 N N . ILE A 1 103 ? -14.223 6.628 15.158 1.00 90.88 103 ILE A N 1
ATOM 893 C CA . ILE A 1 103 ? -14.663 6.324 13.789 1.00 90.88 103 ILE A CA 1
ATOM 894 C C . ILE A 1 103 ? -16.115 5.857 13.791 1.00 90.88 103 ILE A C 1
ATOM 896 O O . ILE A 1 103 ? -16.926 6.428 13.068 1.00 90.88 103 ILE A O 1
ATOM 900 N N . ARG A 1 104 ? -16.454 4.873 14.633 1.00 91.56 104 ARG A N 1
ATOM 901 C CA . ARG A 1 104 ? -17.811 4.309 14.727 1.00 91.56 104 ARG A CA 1
ATOM 902 C C . ARG A 1 104 ? -18.852 5.377 15.070 1.00 91.56 104 ARG A C 1
ATOM 904 O O . ARG A 1 104 ? -19.864 5.462 14.391 1.00 91.56 104 ARG A O 1
ATOM 911 N N . SER A 1 105 ? -18.579 6.235 16.054 1.00 89.38 105 SER A N 1
ATOM 912 C CA . SER A 1 105 ? -19.521 7.285 16.483 1.00 89.38 105 SER A CA 1
ATOM 913 C C . SER A 1 105 ? -19.710 8.404 15.456 1.00 89.38 105 SER A C 1
ATOM 915 O O . SER A 1 105 ? -20.785 8.991 15.367 1.00 89.38 105 SER A O 1
ATOM 917 N N . ARG A 1 106 ? -18.678 8.712 14.661 1.00 86.19 106 ARG A N 1
ATOM 918 C CA . ARG A 1 106 ? -18.747 9.745 13.618 1.00 86.19 106 ARG A CA 1
ATOM 919 C C . ARG A 1 106 ? -19.173 9.200 12.263 1.00 86.19 106 ARG A C 1
ATOM 921 O O . ARG A 1 106 ? -19.349 10.001 11.340 1.00 86.19 106 ARG A O 1
ATOM 928 N N . TRP A 1 107 ? -19.267 7.881 12.084 1.00 85.94 107 TRP A N 1
ATOM 929 C CA . TRP A 1 107 ? -19.610 7.293 10.795 1.00 85.94 107 TRP A CA 1
ATOM 930 C C . TRP A 1 107 ? -21.081 7.544 10.471 1.00 85.94 107 TRP A C 1
ATOM 932 O O . TRP A 1 107 ? -21.975 7.078 11.166 1.00 85.94 107 TRP A O 1
ATOM 942 N N . LYS A 1 108 ? -21.321 8.294 9.396 1.00 86.44 108 LYS A N 1
ATOM 943 C CA . LYS A 1 108 ? -22.639 8.468 8.788 1.00 86.44 108 LYS A CA 1
ATOM 944 C C . LYS A 1 108 ? -22.576 7.798 7.431 1.00 86.44 108 LYS A C 1
ATOM 946 O O . LYS A 1 108 ? -21.740 8.194 6.617 1.00 86.44 108 LYS A O 1
ATOM 951 N N . ASP A 1 109 ? -23.412 6.792 7.224 1.00 80.69 109 ASP A N 1
ATOM 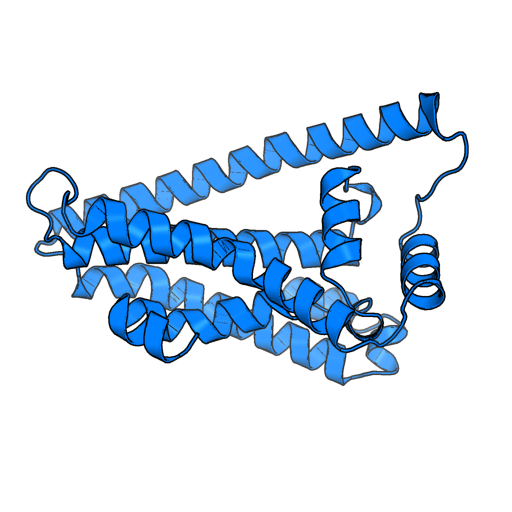952 C CA . ASP A 1 109 ? -23.408 5.999 6.000 1.00 80.69 109 ASP A CA 1
ATOM 953 C C . ASP A 1 109 ? -24.132 6.756 4.880 1.00 80.69 109 ASP A C 1
ATOM 955 O O . ASP A 1 109 ? -25.309 6.548 4.594 1.00 80.69 109 ASP A O 1
ATOM 959 N N . THR A 1 110 ? -23.448 7.752 4.316 1.00 88.62 110 THR A N 1
ATOM 960 C CA . THR A 1 110 ? -23.962 8.563 3.212 1.00 88.62 110 THR A CA 1
ATOM 961 C C . THR A 1 110 ? -23.221 8.224 1.927 1.00 88.62 110 THR A C 1
ATOM 963 O O . THR A 1 110 ? -22.001 8.044 1.926 1.00 88.62 110 THR A O 1
ATOM 966 N N . LYS A 1 111 ? -23.946 8.206 0.799 1.00 87.69 111 LYS A N 1
ATOM 967 C CA . LYS A 1 111 ? -23.360 7.971 -0.534 1.00 87.69 111 LYS A CA 1
ATOM 968 C C . LYS A 1 111 ? -22.192 8.919 -0.824 1.00 87.69 111 LYS A C 1
ATOM 970 O O . LYS A 1 111 ? -21.166 8.489 -1.337 1.00 87.69 111 LYS A O 1
ATOM 975 N N . LEU A 1 112 ? -22.330 10.193 -0.440 1.00 87.25 112 LEU A N 1
ATOM 976 C CA . LEU A 1 112 ? -21.289 11.207 -0.617 1.00 87.25 112 LEU A CA 1
ATOM 977 C C . LEU A 1 112 ? -20.010 10.865 0.157 1.00 87.25 112 LEU A C 1
ATOM 979 O O . LEU A 1 112 ? -18.911 11.004 -0.374 1.00 87.25 112 LEU A O 1
ATOM 983 N N . ARG A 1 113 ? -20.140 10.391 1.401 1.00 84.94 113 ARG A N 1
ATOM 984 C CA . ARG A 1 113 ? -18.986 9.998 2.212 1.00 84.94 113 ARG A CA 1
ATOM 985 C C . ARG A 1 113 ? -18.302 8.757 1.652 1.00 84.94 113 ARG A C 1
ATOM 987 O O . ARG A 1 113 ? -17.076 8.735 1.597 1.00 84.94 113 ARG A O 1
ATOM 994 N N . ASP A 1 114 ? -19.061 7.740 1.242 1.00 86.12 114 ASP A N 1
ATOM 995 C CA . ASP A 1 114 ? -18.462 6.537 0.651 1.00 86.12 114 ASP A CA 1
ATOM 996 C C . ASP A 1 114 ? -17.775 6.845 -0.689 1.00 86.12 114 ASP A C 1
ATOM 998 O O . ASP A 1 114 ? -16.694 6.322 -0.953 1.00 86.12 114 ASP A O 1
ATOM 1002 N N . PHE A 1 115 ? -18.331 7.758 -1.493 1.00 86.38 115 PHE A N 1
ATOM 1003 C CA . PHE A 1 115 ? -17.672 8.263 -2.698 1.00 86.38 115 PHE A CA 1
ATOM 1004 C C . PHE A 1 115 ? -16.363 8.997 -2.377 1.00 86.38 115 PHE A C 1
ATOM 1006 O O . PHE A 1 115 ? -15.325 8.660 -2.940 1.00 86.38 115 PHE A O 1
ATOM 1013 N N . ALA A 1 116 ? -16.377 9.943 -1.431 1.00 85.88 116 ALA A N 1
ATOM 1014 C CA . ALA A 1 116 ? -15.175 10.674 -1.023 1.00 85.88 116 ALA A CA 1
ATOM 1015 C C . ALA A 1 116 ? -14.086 9.733 -0.480 1.00 85.88 116 ALA A C 1
ATOM 1017 O O . ALA A 1 116 ? -12.918 9.861 -0.840 1.00 85.88 116 ALA A O 1
ATOM 1018 N N . ARG A 1 117 ? -14.474 8.737 0.327 1.00 87.88 117 ARG A N 1
ATOM 1019 C CA . ARG A 1 117 ? -13.580 7.674 0.803 1.00 87.88 117 ARG A CA 1
ATOM 1020 C C . ARG A 1 117 ? -12.953 6.929 -0.371 1.00 87.88 117 ARG A C 1
ATOM 1022 O O . ARG A 1 117 ? -11.735 6.820 -0.425 1.00 87.88 117 ARG A O 1
ATOM 1029 N N . LYS A 1 118 ? -13.766 6.428 -1.309 1.00 85.81 118 LYS A N 1
ATOM 1030 C CA . LYS A 1 118 ? -13.301 5.738 -2.527 1.00 85.81 118 LYS A CA 1
ATOM 1031 C C . LYS A 1 118 ? -12.323 6.601 -3.316 1.00 85.81 118 LYS A C 1
ATOM 1033 O O . LYS A 1 118 ? -11.261 6.109 -3.662 1.00 85.81 118 LYS A O 1
ATOM 1038 N N . LEU A 1 119 ? -12.611 7.886 -3.508 1.00 84.19 119 LEU A N 1
ATOM 1039 C CA . LEU A 1 119 ? -11.717 8.803 -4.216 1.00 84.19 119 LEU A CA 1
ATOM 1040 C C . LEU A 1 119 ? -10.333 8.912 -3.553 1.00 84.19 119 LEU A C 1
ATOM 1042 O O . LEU A 1 119 ? -9.324 8.944 -4.250 1.00 84.19 119 LEU A O 1
ATOM 1046 N N . MET A 1 120 ? -10.269 8.888 -2.218 1.00 83.62 120 MET A N 1
ATOM 1047 C CA . MET A 1 120 ? -8.995 8.869 -1.488 1.00 83.62 120 MET A CA 1
ATOM 1048 C C . MET A 1 120 ? -8.190 7.584 -1.743 1.00 83.62 120 MET A C 1
ATOM 1050 O O . MET A 1 120 ? -6.960 7.630 -1.741 1.00 83.62 120 MET A O 1
ATOM 1054 N N . HIS A 1 121 ? -8.862 6.456 -2.018 1.00 80.94 121 HIS A N 1
ATOM 1055 C CA . HIS A 1 121 ? -8.203 5.224 -2.464 1.00 80.94 121 HIS A CA 1
ATOM 1056 C C . HIS A 1 121 ? -7.578 5.390 -3.846 1.00 80.94 121 HIS A C 1
ATOM 1058 O O . HIS A 1 121 ? -6.517 4.828 -4.074 1.00 80.94 121 HIS A O 1
ATOM 1064 N N . PHE A 1 122 ? -8.160 6.212 -4.722 1.00 78.81 122 PHE A N 1
ATOM 1065 C CA . PHE A 1 122 ? -7.667 6.499 -6.075 1.00 78.81 122 PHE A CA 1
ATOM 1066 C C . PHE A 1 122 ? -6.677 7.668 -6.161 1.00 78.81 122 PHE A C 1
ATOM 1068 O O . PHE A 1 122 ? -6.301 8.059 -7.262 1.00 78.81 122 PHE A O 1
ATOM 1075 N N . ALA A 1 123 ? -6.197 8.227 -5.045 1.00 76.25 123 ALA A N 1
ATOM 1076 C CA . ALA A 1 123 ? -5.239 9.340 -5.089 1.00 76.25 123 ALA A CA 1
ATOM 1077 C C . ALA A 1 123 ? -3.962 9.005 -5.897 1.00 76.25 123 ALA A C 1
ATOM 1079 O O . ALA A 1 123 ? -3.392 9.873 -6.557 1.00 76.25 123 ALA A O 1
ATOM 1080 N N . PHE A 1 124 ? -3.550 7.732 -5.916 1.00 76.44 124 PHE A N 1
ATOM 1081 C CA . PHE A 1 124 ? -2.422 7.258 -6.725 1.00 76.44 124 PHE A CA 1
ATOM 1082 C C . PHE A 1 124 ? -2.697 7.316 -8.241 1.00 76.44 124 PHE A C 1
ATOM 1084 O O . PHE A 1 124 ? -1.756 7.440 -9.023 1.00 76.44 124 PHE A O 1
ATOM 1091 N N . LEU A 1 125 ? -3.964 7.274 -8.672 1.00 78.25 125 LEU A N 1
ATOM 1092 C CA . LEU A 1 125 ? -4.348 7.316 -10.086 1.00 78.25 125 LEU A CA 1
ATOM 1093 C C . LEU A 1 125 ? -3.943 8.643 -10.735 1.00 78.25 125 LEU A C 1
ATOM 1095 O O . LEU A 1 125 ? -3.487 8.656 -11.873 1.00 78.25 125 LEU A O 1
ATOM 1099 N N . ILE A 1 126 ? -4.037 9.751 -9.992 1.00 80.38 126 ILE A N 1
ATOM 1100 C CA . ILE A 1 126 ? -3.591 11.075 -10.454 1.00 80.38 126 ILE A CA 1
ATOM 1101 C C . ILE A 1 126 ? -2.087 11.054 -10.755 1.00 80.38 126 ILE A C 1
ATOM 1103 O O . ILE A 1 126 ? -1.646 11.576 -11.779 1.00 80.38 126 ILE A O 1
ATOM 1107 N N . ILE A 1 127 ? -1.300 10.406 -9.892 1.00 79.94 127 ILE A N 1
ATOM 1108 C CA . ILE A 1 127 ? 0.149 10.261 -10.074 1.00 79.94 127 ILE A CA 1
ATOM 1109 C C . ILE A 1 127 ? 0.439 9.382 -11.297 1.00 79.94 127 ILE A C 1
ATOM 1111 O O . ILE A 1 127 ? 1.285 9.738 -12.114 1.00 79.94 127 ILE A O 1
ATOM 1115 N N . ILE A 1 128 ? -0.297 8.281 -11.476 1.00 80.44 128 ILE A N 1
ATOM 1116 C CA . ILE A 1 128 ? -0.170 7.413 -12.658 1.00 80.44 128 ILE A CA 1
ATOM 1117 C C . ILE A 1 128 ? -0.481 8.176 -13.949 1.00 80.44 128 ILE A C 1
ATOM 1119 O O . ILE A 1 128 ? 0.293 8.096 -14.901 1.00 80.44 128 ILE A O 1
ATOM 1123 N N . LEU A 1 129 ? -1.571 8.946 -13.981 1.00 79.19 129 LEU A N 1
ATOM 1124 C CA . LEU A 1 129 ? -1.966 9.755 -15.139 1.00 79.19 129 LEU A CA 1
ATOM 1125 C C . LEU A 1 129 ? -0.909 10.803 -15.491 1.00 79.19 129 LEU A C 1
ATOM 1127 O O . LEU A 1 129 ? -0.571 10.979 -16.663 1.00 79.19 129 LEU A O 1
ATOM 1131 N N . TYR A 1 130 ? -0.360 11.477 -14.479 1.00 81.88 130 TYR A N 1
ATOM 1132 C CA . TYR A 1 130 ? 0.723 12.438 -14.662 1.00 81.88 130 TYR A CA 1
ATOM 1133 C C . TYR A 1 130 ? 1.951 11.786 -15.311 1.00 81.88 130 TYR A C 1
ATOM 1135 O O . TYR A 1 130 ? 2.509 12.312 -16.274 1.00 81.88 130 TYR A O 1
ATOM 1143 N N . ILE A 1 131 ? 2.344 10.613 -14.822 1.00 78.69 131 ILE A N 1
ATOM 1144 C CA . ILE A 1 131 ? 3.518 9.880 -15.305 1.00 78.69 131 ILE A CA 1
ATOM 1145 C C . ILE A 1 131 ? 3.306 9.350 -16.707 1.00 78.69 131 ILE A C 1
ATOM 1147 O O . ILE A 1 131 ? 4.185 9.511 -17.550 1.00 78.69 131 ILE A O 1
ATOM 1151 N N . TRP A 1 132 ? 2.131 8.789 -16.979 1.00 79.00 132 TRP A N 1
ATOM 1152 C CA . TRP A 1 132 ? 1.757 8.388 -18.326 1.00 79.00 132 TRP A CA 1
ATOM 1153 C C . TRP A 1 132 ? 1.946 9.544 -19.308 1.00 79.00 132 TRP A C 1
ATOM 1155 O O . TRP A 1 132 ? 2.698 9.417 -20.271 1.00 79.00 132 TRP A O 1
ATOM 1165 N N . ASN A 1 133 ? 1.355 10.706 -19.017 1.00 79.94 133 ASN A N 1
ATOM 1166 C CA . ASN A 1 133 ? 1.494 11.876 -19.880 1.00 79.94 133 ASN A CA 1
ATOM 1167 C C . ASN A 1 133 ? 2.940 12.369 -19.993 1.00 79.94 133 ASN A C 1
ATOM 1169 O O . ASN A 1 133 ? 3.341 12.830 -21.058 1.00 79.94 133 ASN A O 1
ATOM 1173 N N . ARG A 1 134 ? 3.738 12.271 -18.926 1.00 79.88 134 ARG A N 1
ATOM 1174 C CA . ARG A 1 134 ? 5.137 12.711 -18.944 1.00 79.88 134 ARG A CA 1
ATOM 1175 C C . ARG A 1 134 ? 6.015 11.833 -19.839 1.00 79.88 134 ARG A C 1
ATOM 1177 O O . ARG A 1 134 ? 6.833 12.370 -20.591 1.00 79.88 134 ARG A O 1
ATOM 1184 N N . PHE A 1 135 ? 5.853 10.515 -19.740 1.00 74.88 135 PHE A N 1
ATOM 1185 C CA . PHE A 1 135 ? 6.732 9.533 -20.381 1.00 74.88 135 PHE A CA 1
ATOM 1186 C C . PHE A 1 135 ? 6.217 9.018 -21.726 1.00 74.88 135 PHE A C 1
ATOM 1188 O O . PHE A 1 135 ? 7.014 8.455 -22.474 1.00 74.88 135 PHE A O 1
ATOM 1195 N N . LYS A 1 136 ? 4.952 9.276 -22.102 1.00 70.44 136 LYS A N 1
ATOM 1196 C CA . LYS A 1 136 ? 4.477 8.961 -23.464 1.00 70.44 136 LYS A CA 1
ATOM 1197 C C . LYS A 1 136 ? 5.315 9.675 -24.535 1.00 70.44 136 LYS A C 1
ATOM 1199 O O . LYS A 1 136 ? 5.530 9.134 -25.614 1.00 70.44 136 LYS A O 1
ATOM 1204 N N . ASP A 1 137 ? 5.805 10.877 -24.224 1.00 73.94 137 ASP A N 1
ATOM 1205 C CA . ASP A 1 137 ? 6.556 11.712 -25.167 1.00 73.94 137 ASP A CA 1
ATOM 1206 C C . ASP A 1 137 ? 8.066 11.736 -24.882 1.00 73.94 137 ASP A C 1
ATOM 1208 O O . ASP A 1 137 ? 8.845 12.046 -25.780 1.00 73.94 137 ASP A O 1
ATOM 1212 N N . ASN A 1 138 ? 8.497 11.363 -23.670 1.00 77.69 138 ASN A N 1
ATOM 1213 C CA . ASN A 1 138 ? 9.900 11.398 -23.245 1.00 77.69 138 ASN A CA 1
ATOM 1214 C C . ASN A 1 138 ? 10.321 10.034 -22.674 1.00 77.69 138 ASN A C 1
ATOM 1216 O O . ASN A 1 138 ? 10.123 9.811 -21.480 1.00 77.69 138 ASN A O 1
ATOM 1220 N N . PRO A 1 139 ? 10.876 9.113 -23.483 1.00 76.12 139 PRO A N 1
ATOM 1221 C CA . PRO A 1 139 ? 11.321 7.815 -22.988 1.00 76.12 139 PRO A CA 1
ATOM 1222 C C . PRO A 1 139 ? 12.535 7.942 -22.058 1.00 76.12 139 PRO A C 1
ATOM 1224 O O . PRO A 1 139 ? 13.237 8.957 -22.032 1.00 76.12 139 PRO A O 1
ATOM 1227 N N . LEU A 1 140 ? 12.806 6.874 -21.312 1.00 72.06 140 LEU A N 1
ATOM 1228 C CA . LEU A 1 140 ? 14.011 6.737 -20.508 1.00 72.06 140 LEU A CA 1
ATOM 1229 C C . LEU A 1 140 ? 15.275 6.844 -21.384 1.00 72.06 140 LEU A C 1
ATOM 1231 O O . LEU A 1 140 ? 15.319 6.307 -22.498 1.00 72.06 140 LEU A O 1
ATOM 1235 N N . PRO A 1 141 ? 16.338 7.494 -20.881 1.00 66.88 141 PRO A N 1
ATOM 1236 C CA . PRO A 1 141 ? 17.597 7.586 -21.603 1.00 66.88 141 PRO A CA 1
ATOM 1237 C C . PRO A 1 141 ? 18.208 6.199 -21.857 1.00 66.88 141 PRO A C 1
ATOM 1239 O O . PRO A 1 141 ? 18.068 5.263 -21.067 1.00 66.88 141 PRO A O 1
ATOM 1242 N N . GLY A 1 142 ? 18.930 6.073 -22.973 1.00 69.38 142 GLY A N 1
ATOM 1243 C CA . GLY A 1 142 ? 19.628 4.840 -23.342 1.00 69.38 142 GLY A CA 1
ATOM 1244 C C . GLY A 1 142 ? 18.780 3.828 -24.118 1.00 69.38 142 GLY A C 1
ATOM 1245 O O . GLY A 1 142 ? 18.919 2.636 -23.869 1.00 69.38 142 GLY A O 1
ATOM 1246 N N . GLY A 1 143 ? 17.923 4.286 -25.037 1.00 70.06 143 GLY A N 1
ATOM 1247 C CA . GLY A 1 143 ? 17.286 3.427 -26.050 1.00 70.06 143 GLY A CA 1
ATOM 1248 C C . GLY A 1 143 ? 16.009 2.708 -25.611 1.00 70.06 143 GLY A C 1
ATOM 1249 O O . GLY A 1 143 ? 15.622 1.721 -26.228 1.00 70.06 143 GLY A O 1
ATOM 1250 N N . TRP A 1 144 ? 15.354 3.173 -24.550 1.00 75.44 144 TRP A N 1
ATOM 1251 C CA . TRP A 1 144 ? 14.066 2.629 -24.137 1.00 75.44 144 TRP A CA 1
ATOM 1252 C C . TRP A 1 144 ? 12.943 3.032 -25.092 1.00 75.44 144 TRP A C 1
ATOM 1254 O O . TRP A 1 144 ? 12.909 4.159 -25.588 1.00 75.44 144 TRP A O 1
ATOM 1264 N N . THR A 1 145 ? 11.975 2.137 -25.297 1.00 78.31 145 THR A N 1
ATOM 1265 C CA . THR A 1 145 ? 10.723 2.500 -25.968 1.00 78.31 145 THR A CA 1
ATOM 1266 C C . THR A 1 145 ? 9.886 3.411 -25.067 1.00 78.31 145 THR A C 1
ATOM 1268 O O . THR A 1 145 ? 10.024 3.407 -23.834 1.00 78.31 145 THR A O 1
ATOM 1271 N N . LYS A 1 146 ? 9.008 4.215 -25.674 1.00 77.81 146 LYS A N 1
ATOM 1272 C CA . LYS A 1 146 ? 8.081 5.099 -24.950 1.00 77.81 146 LYS A CA 1
ATOM 1273 C C . LYS A 1 146 ? 7.157 4.281 -24.052 1.00 77.81 146 LYS A C 1
ATOM 1275 O O . LYS A 1 146 ? 7.027 4.555 -22.860 1.00 77.81 146 LYS A O 1
ATOM 1280 N N . GLU A 1 147 ? 6.606 3.213 -24.612 1.00 76.50 147 GLU A N 1
ATOM 1281 C CA . GLU A 1 147 ? 5.713 2.274 -23.945 1.00 76.50 147 GLU A CA 1
ATOM 1282 C C . GLU A 1 147 ? 6.434 1.565 -22.796 1.00 76.50 147 GLU A C 1
ATOM 1284 O O . GLU A 1 147 ? 5.920 1.532 -21.679 1.00 76.50 147 GLU A O 1
ATOM 1289 N N . GLY A 1 148 ? 7.659 1.077 -23.021 1.00 77.69 148 GLY A N 1
ATOM 1290 C CA . GLY A 1 148 ? 8.437 0.397 -21.986 1.00 77.69 148 GLY A CA 1
ATOM 1291 C C . GLY A 1 148 ? 8.819 1.312 -20.822 1.00 77.69 148 GLY A C 1
ATOM 1292 O O . GLY A 1 148 ? 8.756 0.900 -19.665 1.00 77.69 148 GLY A O 1
ATOM 1293 N N . SER A 1 149 ? 9.128 2.580 -21.110 1.00 79.25 149 SER A N 1
ATOM 1294 C CA . SER A 1 149 ? 9.416 3.595 -20.086 1.00 79.25 149 SER A CA 1
ATOM 1295 C C . SER A 1 149 ? 8.186 3.901 -19.232 1.00 79.25 149 SER A C 1
ATOM 1297 O O . SER A 1 149 ? 8.265 3.959 -18.005 1.00 79.25 149 SER A O 1
ATOM 1299 N N . ALA A 1 150 ? 7.032 4.071 -19.877 1.00 79.44 150 ALA A N 1
ATOM 1300 C CA . ALA A 1 150 ? 5.778 4.334 -19.193 1.00 79.44 150 ALA A CA 1
ATOM 1301 C C . ALA A 1 150 ? 5.340 3.156 -18.314 1.00 79.44 150 ALA A C 1
ATOM 1303 O O . ALA A 1 150 ? 5.005 3.361 -17.146 1.00 79.44 150 ALA A O 1
ATOM 1304 N N . VAL A 1 151 ? 5.388 1.925 -18.838 1.00 79.25 151 VAL A N 1
ATOM 1305 C CA . VAL A 1 151 ? 5.057 0.724 -18.059 1.00 79.25 151 VAL A CA 1
ATOM 1306 C C . VAL A 1 151 ? 6.017 0.570 -16.883 1.00 79.25 151 VAL A C 1
ATOM 1308 O O . VAL A 1 151 ? 5.557 0.292 -15.778 1.00 79.25 151 VAL A O 1
ATOM 1311 N N . TYR A 1 152 ? 7.316 0.831 -17.069 1.00 80.81 152 TYR A N 1
ATOM 1312 C CA . TYR A 1 152 ? 8.292 0.818 -15.978 1.00 80.81 152 TYR A CA 1
ATOM 1313 C C . TYR A 1 152 ? 7.916 1.763 -14.836 1.00 80.81 152 TYR A C 1
ATOM 1315 O O . TYR A 1 152 ? 7.783 1.321 -13.694 1.00 80.81 152 TYR A O 1
ATOM 1323 N N . TYR A 1 153 ? 7.699 3.048 -15.112 1.00 80.88 153 TYR A N 1
ATOM 1324 C CA . TYR A 1 153 ? 7.419 4.008 -14.040 1.00 80.88 153 TYR A CA 1
ATOM 1325 C C . TYR A 1 153 ? 6.068 3.779 -13.368 1.00 80.88 153 TYR A C 1
ATOM 1327 O O . TYR A 1 153 ? 5.967 3.873 -12.143 1.00 80.88 153 TYR A O 1
ATOM 1335 N N . ILE A 1 154 ? 5.037 3.464 -14.153 1.00 83.00 154 ILE A N 1
ATOM 1336 C CA . ILE A 1 154 ? 3.696 3.211 -13.620 1.00 83.00 154 ILE A CA 1
ATOM 1337 C C . ILE A 1 154 ? 3.719 1.967 -12.734 1.00 83.00 154 ILE A C 1
ATOM 1339 O O . ILE A 1 154 ? 3.200 2.015 -11.619 1.00 83.00 154 ILE A O 1
ATOM 1343 N N . SER A 1 155 ? 4.378 0.892 -13.177 1.00 81.75 155 SER A N 1
ATOM 1344 C CA . SER A 1 155 ? 4.493 -0.340 -12.393 1.00 81.75 155 SER A CA 1
ATOM 1345 C C . SER A 1 155 ? 5.288 -0.120 -11.102 1.00 81.75 155 SER A C 1
ATOM 1347 O O . SER A 1 155 ? 4.834 -0.571 -10.052 1.00 81.75 155 SER A O 1
ATOM 1349 N N . ASN A 1 156 ? 6.402 0.630 -11.132 1.00 82.06 156 ASN A N 1
ATOM 1350 C CA . ASN A 1 156 ? 7.184 0.946 -9.922 1.00 82.06 156 ASN A CA 1
ATOM 1351 C C . ASN A 1 156 ? 6.381 1.733 -8.897 1.00 82.06 156 ASN A C 1
ATOM 1353 O O . ASN A 1 156 ? 6.326 1.359 -7.726 1.00 82.06 156 ASN A O 1
ATOM 1357 N N . ILE A 1 157 ? 5.704 2.797 -9.320 1.00 81.81 157 ILE A N 1
ATOM 1358 C CA . ILE A 1 157 ? 4.920 3.610 -8.388 1.00 81.81 157 ILE A CA 1
ATOM 1359 C C . ILE A 1 157 ? 3.746 2.836 -7.839 1.00 81.81 157 ILE A C 1
ATOM 1361 O O . ILE A 1 157 ? 3.481 2.891 -6.640 1.00 81.81 157 ILE A O 1
ATOM 1365 N N . PHE A 1 158 ? 3.072 2.071 -8.683 1.00 84.00 158 PHE A N 1
ATOM 1366 C CA . PHE A 1 158 ? 1.971 1.248 -8.237 1.00 84.00 158 PHE A CA 1
ATOM 1367 C C . PHE A 1 158 ? 2.409 0.164 -7.243 1.00 84.00 158 PHE A C 1
ATOM 1369 O O . PHE A 1 158 ? 1.765 -0.040 -6.208 1.00 84.00 158 PHE A O 1
ATOM 1376 N N . TYR A 1 159 ? 3.533 -0.500 -7.514 1.00 83.50 159 TYR A N 1
ATOM 1377 C CA . TYR A 1 159 ? 4.124 -1.477 -6.607 1.00 83.50 159 TYR A CA 1
ATOM 1378 C C . TYR A 1 159 ? 4.552 -0.823 -5.283 1.00 83.50 159 TYR A C 1
ATOM 1380 O O . TYR A 1 159 ? 4.221 -1.324 -4.206 1.00 83.50 159 TYR A O 1
ATOM 1388 N N . GLY A 1 160 ? 5.174 0.359 -5.341 1.00 83.31 160 GLY A N 1
ATOM 1389 C CA . GLY A 1 160 ? 5.504 1.176 -4.172 1.00 83.31 160 GLY A CA 1
ATOM 1390 C C . GLY A 1 160 ? 4.272 1.538 -3.336 1.00 83.31 160 GLY A C 1
ATOM 1391 O O . GLY A 1 160 ? 4.255 1.297 -2.129 1.00 83.31 160 GLY A O 1
ATOM 1392 N N . PHE A 1 161 ? 3.197 2.024 -3.964 1.00 84.81 161 PHE A N 1
ATOM 1393 C CA . PHE A 1 161 ? 1.923 2.306 -3.288 1.00 84.81 161 PHE A CA 1
ATOM 1394 C C . PHE A 1 161 ? 1.324 1.055 -2.644 1.00 84.81 161 PHE A C 1
ATOM 1396 O O . PHE A 1 161 ? 0.848 1.113 -1.510 1.00 84.81 161 PHE A O 1
ATOM 1403 N N . THR A 1 162 ? 1.388 -0.088 -3.325 1.00 87.25 162 THR A N 1
ATOM 1404 C CA . THR A 1 162 ? 0.913 -1.373 -2.797 1.00 87.25 162 THR A CA 1
ATOM 1405 C C . THR A 1 162 ? 1.649 -1.748 -1.510 1.00 87.25 162 THR A C 1
ATOM 1407 O O . THR A 1 162 ? 1.015 -2.122 -0.515 1.00 87.25 162 THR A O 1
ATOM 1410 N N . ILE A 1 163 ? 2.978 -1.597 -1.489 1.00 85.31 163 ILE A N 1
ATOM 1411 C CA . ILE A 1 163 ? 3.800 -1.811 -0.291 1.00 85.31 163 ILE A CA 1
ATOM 1412 C C . ILE A 1 163 ? 3.405 -0.821 0.807 1.00 85.31 163 ILE A C 1
ATOM 1414 O O . ILE A 1 163 ? 3.157 -1.239 1.938 1.00 85.31 163 ILE A O 1
ATOM 1418 N N . VAL A 1 164 ? 3.301 0.471 0.483 1.00 86.00 164 VAL A N 1
ATOM 1419 C CA . VAL A 1 164 ? 2.986 1.533 1.451 1.00 86.00 164 VAL A CA 1
ATOM 1420 C C . VAL A 1 164 ? 1.639 1.297 2.126 1.00 86.00 164 VAL A C 1
ATOM 1422 O O . VAL A 1 164 ? 1.568 1.311 3.355 1.00 86.00 164 VAL A O 1
ATOM 1425 N N . MET A 1 165 ? 0.584 1.022 1.355 1.00 87.94 165 MET A N 1
ATOM 1426 C CA . MET A 1 165 ? -0.759 0.783 1.896 1.00 87.94 165 MET A CA 1
ATOM 1427 C C . MET A 1 165 ? -0.810 -0.483 2.754 1.00 87.94 165 MET A C 1
ATOM 1429 O O . MET A 1 165 ? -1.416 -0.493 3.826 1.00 87.94 165 MET A O 1
ATOM 1433 N N . THR A 1 166 ? -0.097 -1.529 2.337 1.00 88.31 166 THR A N 1
ATOM 1434 C CA . THR A 1 166 ? 0.002 -2.781 3.096 1.00 88.31 166 THR A CA 1
ATOM 1435 C C . THR A 1 166 ? 0.754 -2.591 4.413 1.00 88.31 166 THR A C 1
ATOM 1437 O O . THR A 1 166 ? 0.311 -3.069 5.459 1.00 88.31 166 THR A O 1
ATOM 1440 N N . LEU A 1 167 ? 1.895 -1.897 4.390 1.00 87.56 167 LEU A N 1
ATOM 1441 C CA . LEU A 1 167 ? 2.667 -1.588 5.594 1.00 87.56 167 LEU A CA 1
ATOM 1442 C C . LEU A 1 167 ? 1.872 -0.699 6.544 1.00 87.56 167 LEU A C 1
ATOM 1444 O O . LEU A 1 167 ? 1.866 -0.951 7.748 1.00 87.56 167 LEU A O 1
ATOM 1448 N N . PHE A 1 168 ? 1.165 0.294 6.007 1.00 89.06 168 PHE A N 1
ATOM 1449 C CA . PHE A 1 168 ? 0.265 1.141 6.774 1.00 89.06 168 PHE A CA 1
ATOM 1450 C C . PHE A 1 168 ? -0.787 0.313 7.526 1.00 89.06 168 PHE A C 1
ATOM 1452 O O . PHE A 1 168 ? -0.954 0.504 8.730 1.00 89.06 168 PHE A O 1
ATOM 1459 N N . ASP A 1 169 ? -1.438 -0.655 6.877 1.00 91.06 169 ASP A N 1
ATOM 1460 C CA . ASP A 1 169 ? -2.410 -1.522 7.554 1.00 91.06 169 ASP A CA 1
ATOM 1461 C C . ASP A 1 169 ? -1.777 -2.415 8.624 1.00 91.06 169 ASP A C 1
ATOM 1463 O O . ASP A 1 169 ? -2.315 -2.524 9.729 1.00 91.06 169 ASP A O 1
ATOM 1467 N N . ILE A 1 170 ? -0.603 -2.994 8.353 1.00 90.00 170 ILE A N 1
ATOM 1468 C CA . ILE A 1 170 ? 0.133 -3.774 9.359 1.00 90.00 170 ILE A CA 1
ATOM 1469 C C . ILE A 1 170 ? 0.429 -2.898 10.578 1.00 90.00 170 ILE A C 1
ATOM 1471 O O . ILE A 1 170 ? 0.119 -3.288 11.706 1.00 90.00 170 ILE A O 1
ATOM 1475 N N . LEU A 1 171 ? 1.010 -1.714 10.373 1.00 89.31 171 LEU A N 1
ATOM 1476 C CA . LEU A 1 171 ? 1.363 -0.788 11.448 1.00 89.31 171 LEU A CA 1
ATOM 1477 C C . LEU A 1 171 ? 0.128 -0.286 12.195 1.00 89.31 171 LEU A C 1
ATOM 1479 O O . LEU A 1 171 ? 0.169 -0.181 13.417 1.00 89.31 171 LEU A O 1
ATOM 1483 N N . ARG A 1 172 ? -0.992 -0.054 11.509 1.00 90.94 172 ARG A N 1
ATOM 1484 C CA . ARG A 1 172 ? -2.266 0.317 12.140 1.00 90.94 172 ARG A CA 1
ATOM 1485 C C . ARG A 1 172 ? -2.742 -0.742 13.106 1.00 90.94 172 ARG A C 1
ATOM 1487 O O . ARG A 1 172 ? -3.007 -0.429 14.264 1.00 90.94 172 ARG A O 1
ATOM 1494 N N . LEU A 1 173 ? -2.823 -1.976 12.630 1.00 89.75 173 LEU A N 1
ATOM 1495 C CA . LEU A 1 173 ? -3.423 -3.062 13.386 1.00 89.75 173 LEU A CA 1
ATOM 1496 C C . LEU A 1 173 ? -2.505 -3.599 14.493 1.00 89.75 173 LEU A C 1
ATOM 1498 O O . LEU A 1 173 ? -2.991 -4.213 15.437 1.00 89.75 173 LEU A O 1
ATOM 1502 N N . SER A 1 174 ? -1.186 -3.397 14.393 1.00 88.62 174 SER A N 1
ATOM 1503 C CA . SER A 1 174 ? -0.216 -3.938 15.361 1.00 88.62 174 SER A CA 1
ATOM 1504 C C . SER A 1 174 ? 0.506 -2.885 16.206 1.00 88.62 174 SER A C 1
ATOM 1506 O O . SER A 1 174 ? 0.886 -3.164 17.340 1.00 88.62 174 SER A O 1
ATOM 1508 N N . HIS A 1 175 ? 0.689 -1.670 15.689 1.00 88.00 175 HIS A N 1
ATOM 1509 C CA . HIS A 1 175 ? 1.550 -0.646 16.283 1.00 88.00 175 HIS A CA 1
ATOM 1510 C C . HIS A 1 175 ? 0.968 0.771 16.135 1.00 88.00 175 HIS A C 1
ATOM 1512 O O . HIS A 1 175 ? 1.705 1.720 15.876 1.00 88.00 175 HIS A O 1
ATOM 1518 N N . TRP A 1 176 ? -0.341 0.954 16.363 1.00 87.69 176 TRP A N 1
ATOM 1519 C CA . TRP A 1 176 ? -1.042 2.249 16.230 1.00 87.69 176 TRP A CA 1
ATOM 1520 C C . TRP A 1 176 ? -0.320 3.448 16.871 1.00 87.69 176 TRP A C 1
ATOM 1522 O O . TRP A 1 176 ? -0.342 4.568 16.361 1.00 87.69 176 TRP A O 1
ATOM 1532 N N . LYS A 1 177 ? 0.376 3.209 17.989 1.00 82.44 177 LYS A N 1
ATOM 1533 C CA . LYS A 1 177 ? 1.157 4.220 18.717 1.00 82.44 177 LYS A CA 1
ATOM 1534 C C . LYS A 1 177 ? 2.318 4.813 17.904 1.00 82.44 177 LYS A C 1
ATOM 1536 O O . LYS A 1 177 ? 2.870 5.821 18.331 1.00 82.44 177 LYS A O 1
ATOM 1541 N N . LEU A 1 178 ? 2.708 4.211 16.782 1.00 83.44 178 LEU A N 1
ATOM 1542 C CA . LEU A 1 178 ? 3.757 4.731 15.904 1.00 83.44 178 LEU A CA 1
ATOM 1543 C C . LEU A 1 178 ? 3.258 5.825 14.957 1.00 83.44 178 LEU A C 1
ATOM 1545 O O . LEU A 1 178 ? 4.076 6.582 14.448 1.00 83.44 178 LEU A O 1
ATOM 1549 N N . PHE A 1 179 ? 1.948 5.950 14.734 1.00 84.31 179 PHE A N 1
ATOM 1550 C CA . PHE A 1 179 ? 1.440 6.952 13.802 1.00 84.31 179 PHE A CA 1
ATOM 1551 C C . PHE A 1 179 ? 1.388 8.358 14.399 1.00 84.31 179 PHE A C 1
ATOM 1553 O O . PHE A 1 179 ? 0.863 8.544 15.504 1.00 84.31 179 PHE A O 1
ATOM 1560 N N . GLY A 1 180 ? 1.867 9.328 13.616 1.00 80.25 180 GLY A N 1
ATOM 1561 C CA . GLY A 1 180 ? 1.703 10.769 13.822 1.00 80.25 180 GLY A CA 1
ATOM 1562 C C . GLY A 1 180 ? 0.308 11.258 13.421 1.00 80.25 180 GLY A C 1
ATOM 1563 O O . GLY A 1 180 ? -0.598 10.450 13.201 1.00 80.25 180 GLY A O 1
ATOM 1564 N N . MET A 1 181 ? 0.100 12.570 13.325 1.00 81.12 181 MET A N 1
ATOM 1565 C CA . MET A 1 181 ? -1.221 13.134 13.027 1.00 81.12 181 MET A CA 1
ATOM 1566 C C . MET A 1 181 ? -1.650 12.841 11.592 1.00 81.12 181 MET A C 1
ATOM 1568 O O . MET A 1 181 ? -2.779 12.405 11.369 1.00 81.12 181 MET A O 1
ATOM 1572 N N . PHE A 1 182 ? -0.742 13.028 10.633 1.00 82.44 182 PHE A N 1
ATOM 1573 C CA . PHE A 1 182 ? -1.059 12.882 9.214 1.00 82.44 182 PHE A CA 1
ATOM 1574 C C . PHE A 1 182 ? -1.533 11.462 8.841 1.00 82.44 182 PHE A C 1
ATOM 1576 O O . PHE A 1 182 ? -2.637 11.345 8.304 1.00 82.44 182 PHE A O 1
ATOM 1583 N N . PRO A 1 183 ? -0.822 10.365 9.187 1.00 84.75 183 PRO A N 1
ATOM 1584 C CA . PRO A 1 183 ? -1.298 9.016 8.868 1.00 84.75 183 PRO A CA 1
ATOM 1585 C C . PRO A 1 183 ? -2.629 8.666 9.543 1.00 84.75 183 PRO A C 1
ATOM 1587 O O . PRO A 1 183 ? -3.433 7.932 8.976 1.00 84.75 183 PRO A O 1
ATOM 1590 N N . ARG A 1 184 ? -2.898 9.204 10.742 1.00 87.25 184 ARG A N 1
ATOM 1591 C CA . ARG A 1 184 ? -4.182 9.001 11.432 1.00 87.25 184 ARG A CA 1
ATOM 1592 C C . ARG A 1 184 ? -5.313 9.760 10.761 1.00 87.25 184 ARG A C 1
ATOM 1594 O O . ARG A 1 184 ? -6.391 9.202 10.602 1.00 87.25 184 ARG A O 1
ATOM 1601 N N . PHE A 1 185 ? -5.072 11.005 10.360 1.00 85.56 185 PHE A N 1
ATOM 1602 C CA . PHE A 1 185 ? -6.033 11.786 9.590 1.00 85.56 185 PHE A CA 1
ATOM 1603 C C . PHE A 1 185 ? -6.370 11.083 8.273 1.00 85.56 185 PHE A C 1
ATOM 1605 O O . PHE A 1 185 ? -7.542 10.905 7.956 1.00 85.56 185 PHE A O 1
ATOM 1612 N N . TRP A 1 186 ? -5.357 10.582 7.564 1.00 86.81 186 TRP A N 1
ATOM 1613 C CA . TRP A 1 186 ? -5.573 9.774 6.367 1.00 86.81 186 TRP A CA 1
ATOM 1614 C C . TRP A 1 186 ? -6.406 8.518 6.689 1.00 86.81 186 TRP A C 1
ATOM 1616 O O . TRP A 1 186 ? -7.418 8.266 6.032 1.00 86.81 186 TRP A O 1
ATOM 1626 N N . ALA A 1 187 ? -6.074 7.781 7.756 1.00 89.12 187 ALA A N 1
ATOM 1627 C CA . ALA A 1 187 ? -6.855 6.627 8.215 1.00 89.12 187 ALA A CA 1
ATOM 1628 C C . ALA A 1 187 ? -8.345 6.965 8.416 1.00 89.12 187 ALA A C 1
ATOM 1630 O O . ALA A 1 187 ? -9.218 6.199 8.009 1.00 89.12 187 ALA A O 1
ATOM 1631 N N . GLU A 1 188 ? -8.635 8.121 9.024 1.00 88.88 188 GLU A N 1
ATOM 1632 C CA . GLU A 1 188 ? -9.998 8.598 9.300 1.00 88.88 188 GLU A CA 1
ATOM 1633 C C . GLU A 1 188 ? -10.817 8.860 8.030 1.00 88.88 188 GLU A C 1
ATOM 1635 O O . GLU A 1 188 ? -12.041 8.707 8.054 1.00 88.88 188 GLU A O 1
ATOM 1640 N N . LEU A 1 189 ? -10.158 9.227 6.929 1.00 87.38 189 LEU A N 1
ATOM 1641 C CA . LEU A 1 189 ? -10.802 9.471 5.638 1.00 87.38 189 LEU A CA 1
ATOM 1642 C C . LEU A 1 189 ? -11.018 8.189 4.823 1.00 87.38 189 LEU A C 1
ATOM 1644 O O . LEU A 1 189 ? -11.943 8.132 4.017 1.00 87.38 189 LEU A O 1
ATOM 1648 N N . MET A 1 190 ? -10.180 7.170 5.025 1.00 88.31 190 MET A N 1
ATOM 1649 C CA . MET A 1 190 ? -10.109 5.982 4.160 1.00 88.31 190 MET A CA 1
ATOM 1650 C C . MET A 1 190 ? -10.871 4.764 4.678 1.00 88.31 190 MET A C 1
ATOM 1652 O O . MET A 1 190 ? -11.333 3.944 3.877 1.00 88.31 190 MET A O 1
ATOM 1656 N N . ILE A 1 191 ? -10.967 4.620 6.000 1.00 90.50 191 ILE A N 1
ATOM 1657 C CA . ILE A 1 191 ? -11.349 3.364 6.651 1.00 90.50 191 ILE A CA 1
ATOM 1658 C C . ILE A 1 191 ? -12.800 3.432 7.118 1.00 90.50 191 ILE A C 1
ATOM 1660 O O . ILE A 1 191 ? -13.189 4.330 7.871 1.00 90.50 191 ILE A O 1
ATOM 1664 N N . LYS A 1 192 ? -13.603 2.449 6.703 1.00 90.88 192 LYS A N 1
ATOM 1665 C CA . LYS A 1 192 ? -14.979 2.284 7.200 1.00 90.88 192 LYS A CA 1
ATOM 1666 C C . LYS A 1 192 ? -15.009 1.468 8.504 1.00 90.88 192 LYS A C 1
ATOM 1668 O O . LYS A 1 192 ? -14.080 0.707 8.773 1.00 90.88 192 LYS A O 1
ATOM 1673 N N . PRO A 1 193 ? -16.094 1.534 9.297 1.00 90.38 193 PRO A N 1
ATOM 1674 C CA . PRO A 1 193 ? -16.208 0.796 10.554 1.00 90.38 193 PRO A CA 1
ATOM 1675 C C . PRO A 1 193 ? -15.957 -0.714 10.451 1.00 90.38 193 PRO A C 1
ATOM 1677 O O . PRO A 1 193 ? -15.394 -1.294 11.373 1.00 90.38 193 PRO A O 1
ATOM 1680 N N . SER A 1 194 ? -16.330 -1.343 9.332 1.00 88.50 194 SER A N 1
ATOM 1681 C CA . SER A 1 194 ? -16.118 -2.778 9.090 1.00 88.50 194 SER A CA 1
ATOM 1682 C C . SER A 1 194 ? -14.688 -3.157 8.682 1.00 88.50 194 SER A C 1
ATOM 1684 O O . SER A 1 194 ? -14.377 -4.338 8.596 1.00 88.50 194 SER A O 1
ATOM 1686 N N . GLU A 1 195 ? -13.807 -2.180 8.460 1.00 90.12 195 GLU A N 1
ATOM 1687 C CA . GLU A 1 195 ? -12.379 -2.369 8.145 1.00 90.12 195 GLU A CA 1
ATOM 1688 C C . GLU A 1 195 ? -11.477 -2.034 9.346 1.00 90.12 195 GLU A C 1
ATOM 1690 O O . GLU A 1 195 ? -10.250 -2.055 9.260 1.00 90.12 195 GLU A O 1
ATOM 1695 N N . LEU A 1 196 ? -12.061 -1.699 10.499 1.00 91.25 196 LEU A N 1
ATOM 1696 C CA . LEU A 1 196 ? -11.288 -1.326 11.682 1.00 91.25 196 LEU A CA 1
ATOM 1697 C C . LEU A 1 196 ? -10.492 -2.504 12.255 1.00 91.25 196 LEU A C 1
ATOM 1699 O O . LEU A 1 196 ? -9.444 -2.286 12.846 1.00 91.25 196 LEU A O 1
ATOM 1703 N N . ASP A 1 197 ? -10.930 -3.739 12.045 1.00 90.75 197 ASP A N 1
ATOM 1704 C CA . ASP A 1 197 ? -10.317 -4.921 12.666 1.00 90.75 197 ASP A CA 1
ATOM 1705 C C . ASP A 1 197 ? -9.674 -5.873 11.632 1.00 90.75 197 ASP A C 1
ATOM 1707 O O . ASP A 1 197 ? -9.284 -6.997 11.945 1.00 90.75 197 ASP A O 1
ATOM 1711 N N . THR A 1 198 ? -9.540 -5.415 10.384 1.00 90.44 198 THR A N 1
ATOM 1712 C CA . THR A 1 198 ? -8.901 -6.132 9.269 1.00 90.44 198 THR A CA 1
ATOM 1713 C C . THR A 1 198 ? -8.253 -5.132 8.311 1.00 90.44 198 THR A C 1
ATOM 1715 O O . THR A 1 198 ? -8.267 -3.937 8.583 1.00 90.44 198 THR A O 1
ATOM 1718 N N . PHE A 1 199 ? -7.663 -5.579 7.207 1.00 89.44 199 PHE A N 1
ATOM 1719 C CA . PHE A 1 199 ? -7.067 -4.693 6.205 1.00 89.44 199 PHE A CA 1
ATOM 1720 C C . PHE A 1 199 ? -8.141 -3.854 5.506 1.00 89.44 199 PHE A C 1
ATOM 1722 O O . PHE A 1 199 ? -9.278 -4.291 5.316 1.00 89.44 199 PHE A O 1
ATOM 1729 N N . ASN A 1 200 ? -7.783 -2.627 5.145 1.00 89.62 200 ASN A N 1
ATOM 1730 C CA . ASN A 1 200 ? -8.678 -1.720 4.442 1.00 89.62 200 ASN A CA 1
ATOM 1731 C C . ASN A 1 200 ? -8.819 -2.122 2.963 1.00 89.62 200 ASN A C 1
ATOM 1733 O O . ASN A 1 200 ? -8.046 -2.929 2.445 1.00 89.62 200 ASN A O 1
ATOM 1737 N N . SER A 1 201 ? -9.793 -1.539 2.257 1.00 85.00 201 SER A N 1
ATOM 1738 C CA . SER A 1 201 ? -10.029 -1.863 0.844 1.00 85.00 201 SER A CA 1
ATOM 1739 C C . SER A 1 201 ? -8.921 -1.419 -0.120 1.00 85.00 201 SER A C 1
ATOM 1741 O O . SER A 1 201 ? -8.893 -1.911 -1.244 1.00 85.00 201 SER A O 1
ATOM 1743 N N . SER A 1 202 ? -8.014 -0.520 0.272 1.00 85.88 202 SER A N 1
ATOM 1744 C CA . SER A 1 202 ? -6.977 -0.001 -0.637 1.00 85.88 202 SER A CA 1
ATOM 1745 C C . SER A 1 202 ? -5.973 -1.075 -1.039 1.00 85.88 202 SER A C 1
ATOM 1747 O O . SER A 1 202 ? -5.669 -1.199 -2.219 1.00 85.88 202 SER A O 1
ATOM 1749 N N . SER A 1 203 ? -5.475 -1.876 -0.091 1.00 86.00 203 SER A N 1
ATOM 1750 C CA . SER A 1 203 ? -4.531 -2.961 -0.397 1.00 86.00 203 SER A CA 1
ATOM 1751 C C . SER A 1 203 ? -5.083 -3.976 -1.411 1.00 86.00 203 SER A C 1
ATOM 1753 O O . SER A 1 203 ? -4.431 -4.181 -2.432 1.00 86.00 203 SER A O 1
ATOM 1755 N N . PRO A 1 204 ? -6.263 -4.600 -1.215 1.00 84.50 204 PRO A N 1
ATOM 1756 C CA . PRO A 1 204 ? -6.816 -5.525 -2.204 1.00 84.50 204 PRO A CA 1
ATOM 1757 C C . PRO A 1 204 ? -7.173 -4.836 -3.527 1.00 84.50 204 PRO A C 1
ATOM 1759 O O . PRO A 1 204 ? -6.984 -5.431 -4.585 1.00 84.50 204 PRO A O 1
ATOM 1762 N N . MET A 1 205 ? -7.633 -3.582 -3.503 1.00 86.50 205 MET A N 1
ATOM 1763 C CA . MET A 1 205 ? -7.886 -2.815 -4.726 1.00 86.50 205 MET A CA 1
ATOM 1764 C C . MET A 1 205 ? -6.605 -2.631 -5.554 1.00 86.50 205 MET A C 1
ATOM 1766 O O . MET A 1 205 ? -6.593 -2.943 -6.738 1.00 86.50 205 MET A O 1
ATOM 1770 N N . LEU A 1 206 ? -5.501 -2.212 -4.931 1.00 85.69 206 LEU A N 1
ATOM 1771 C CA . LEU A 1 206 ? -4.210 -2.112 -5.614 1.00 85.69 206 LEU A CA 1
ATOM 1772 C C . LEU A 1 206 ? -3.738 -3.494 -6.101 1.00 85.69 206 LEU A C 1
ATOM 1774 O O . LEU A 1 206 ? -3.368 -3.681 -7.252 1.00 85.69 206 LEU A O 1
ATOM 1778 N N . LEU A 1 207 ? -3.831 -4.534 -5.280 1.00 84.12 207 LEU A N 1
ATOM 1779 C CA . LEU A 1 207 ? -3.377 -5.861 -5.709 1.00 84.12 207 LEU A CA 1
ATOM 1780 C C . LEU A 1 207 ? -4.163 -6.415 -6.907 1.00 84.12 207 LEU A C 1
ATOM 1782 O O . LEU A 1 207 ? -3.573 -7.091 -7.746 1.00 84.12 207 LEU A O 1
ATOM 1786 N N . THR A 1 208 ? -5.461 -6.113 -7.004 1.00 82.19 208 THR A N 1
ATOM 1787 C CA . THR A 1 208 ? -6.325 -6.534 -8.125 1.00 82.19 208 THR A CA 1
ATOM 1788 C C . THR A 1 208 ? -6.143 -5.694 -9.384 1.00 82.19 208 THR A C 1
ATOM 1790 O O . THR A 1 208 ? -6.397 -6.182 -10.479 1.00 82.19 208 THR A O 1
ATOM 1793 N N . MET A 1 209 ? -5.665 -4.460 -9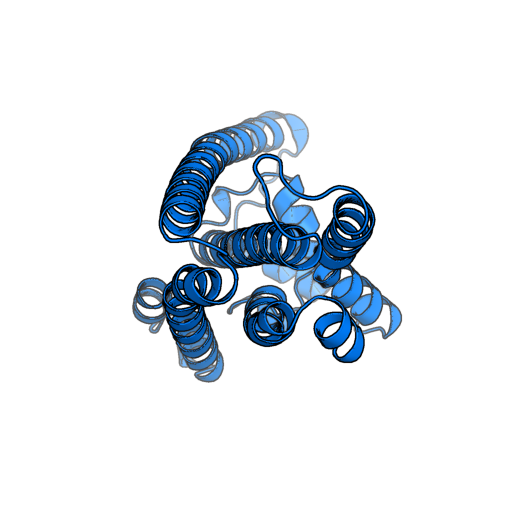.250 1.00 80.94 209 MET A N 1
ATOM 1794 C CA . MET A 1 209 ? -5.350 -3.568 -10.367 1.00 80.94 209 MET A CA 1
ATOM 1795 C C . MET A 1 209 ? -3.988 -3.867 -11.013 1.00 80.94 209 MET A C 1
ATOM 1797 O O . MET A 1 209 ? -3.767 -3.516 -12.172 1.00 80.94 209 MET A O 1
ATOM 1801 N N . PHE A 1 210 ? -3.096 -4.549 -10.288 1.00 77.56 210 PHE A N 1
ATOM 1802 C CA . PHE A 1 210 ? -1.746 -4.870 -10.749 1.00 77.56 210 PHE A CA 1
ATOM 1803 C C . PHE A 1 210 ? -1.703 -5.552 -12.128 1.00 77.56 210 PHE A C 1
ATOM 1805 O O . PHE A 1 210 ? -0.970 -5.049 -12.977 1.00 77.56 210 PHE A O 1
ATOM 1812 N N . PRO A 1 211 ? -2.503 -6.603 -12.425 1.00 72.75 211 PRO A N 1
ATOM 1813 C CA . PRO A 1 211 ? -2.473 -7.271 -13.726 1.00 72.75 211 PRO A CA 1
ATOM 1814 C C . PRO A 1 211 ? -2.762 -6.331 -14.899 1.00 72.75 211 PRO A C 1
ATOM 1816 O O . PRO A 1 211 ? -2.181 -6.487 -15.962 1.00 72.75 211 PRO A O 1
ATOM 1819 N N . PHE A 1 212 ? -3.622 -5.331 -14.718 1.00 75.50 212 PHE A N 1
ATOM 1820 C CA . PHE A 1 212 ? -4.018 -4.421 -15.795 1.00 75.50 212 PHE A CA 1
ATOM 1821 C C . PHE A 1 212 ? -2.943 -3.393 -16.131 1.00 75.50 212 PHE A C 1
ATOM 1823 O O . PHE A 1 212 ? -2.820 -2.986 -17.281 1.00 75.50 212 PHE A O 1
ATOM 1830 N N . ILE A 1 213 ? -2.114 -3.032 -15.151 1.00 72.12 213 ILE A N 1
ATOM 1831 C CA . ILE A 1 213 ? -0.923 -2.210 -15.385 1.00 72.12 213 ILE A CA 1
ATOM 1832 C C . ILE A 1 213 ? 0.087 -2.963 -16.253 1.00 72.12 213 ILE A C 1
ATOM 1834 O O . ILE A 1 213 ? 0.757 -2.347 -17.082 1.00 72.12 213 ILE A O 1
ATOM 1838 N N . LEU A 1 214 ? 0.138 -4.293 -16.127 1.00 68.62 214 LEU A N 1
ATOM 1839 C CA . LEU A 1 214 ? 1.020 -5.149 -16.925 1.00 68.62 214 LEU A CA 1
ATOM 1840 C C . LEU A 1 214 ? 0.662 -5.136 -18.416 1.00 68.62 214 LEU A C 1
ATOM 1842 O O . LEU A 1 214 ? 1.552 -5.214 -19.255 1.00 68.62 214 LEU A O 1
ATOM 1846 N N . PHE A 1 215 ? -0.622 -4.990 -18.751 1.00 72.06 215 PHE A N 1
ATOM 1847 C CA . PHE A 1 215 ? -1.093 -4.864 -20.138 1.00 72.06 215 PHE A CA 1
ATOM 1848 C C . PHE A 1 215 ? -0.932 -3.449 -20.710 1.00 72.06 215 PHE A C 1
ATOM 1850 O O . PHE A 1 215 ? -1.247 -3.197 -21.873 1.00 72.06 215 PHE A O 1
ATOM 1857 N N . GLY A 1 216 ? -0.416 -2.530 -19.899 1.00 70.06 216 GLY A N 1
ATOM 1858 C CA . GLY A 1 216 ? -0.135 -1.160 -20.268 1.00 70.06 216 GLY A CA 1
ATOM 1859 C C . GLY A 1 216 ? -1.261 -0.181 -19.921 1.00 70.06 216 GLY A C 1
ATOM 1860 O O . GLY A 1 216 ? -2.402 -0.566 -19.647 1.00 70.06 216 GLY A O 1
ATOM 1861 N N . PRO A 1 217 ? -0.953 1.127 -19.938 1.00 69.44 217 PRO A N 1
ATOM 1862 C CA . PRO A 1 217 ? -1.852 2.155 -19.412 1.00 69.44 217 PRO A CA 1
ATOM 1863 C C . PRO A 1 217 ? -3.223 2.244 -20.097 1.00 69.44 217 PRO A C 1
ATOM 1865 O O . PRO A 1 217 ? -4.199 2.440 -19.379 1.00 69.44 217 PRO A O 1
ATOM 1868 N N . PRO A 1 218 ? -3.368 2.032 -21.423 1.00 72.12 218 PRO A N 1
ATOM 1869 C CA . PRO A 1 218 ? -4.687 2.006 -22.057 1.00 72.12 218 PRO A CA 1
ATOM 1870 C C . PRO A 1 218 ? -5.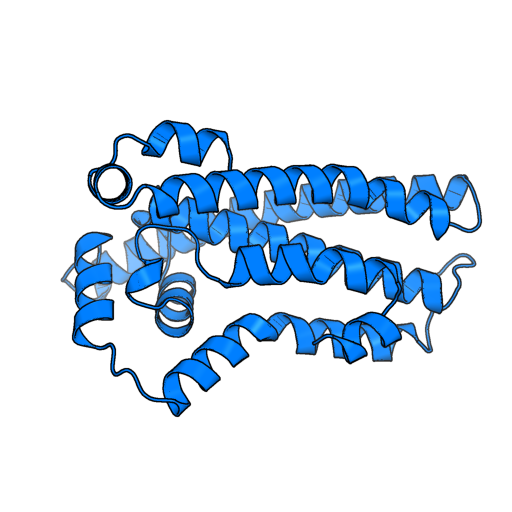628 0.940 -21.480 1.00 72.12 218 PRO A C 1
ATOM 1872 O O . PRO A 1 218 ? -6.778 1.247 -21.188 1.00 72.12 218 PRO A O 1
ATOM 1875 N N . VAL A 1 219 ? -5.142 -0.288 -21.260 1.00 76.00 219 VAL A N 1
ATOM 1876 C CA . VAL A 1 219 ? -5.952 -1.374 -20.677 1.00 76.00 219 VAL A CA 1
ATOM 1877 C C . VAL A 1 219 ? -6.286 -1.067 -19.222 1.00 76.00 219 VAL A C 1
ATOM 1879 O O . VAL A 1 219 ? -7.426 -1.248 -18.802 1.00 76.00 219 VAL A O 1
ATOM 1882 N N . PHE A 1 220 ? -5.318 -0.539 -18.472 1.00 75.12 220 PHE A N 1
ATOM 1883 C CA . PHE A 1 220 ? -5.532 -0.081 -17.104 1.00 75.12 220 PHE A CA 1
ATOM 1884 C C . PHE A 1 220 ? -6.629 0.992 -17.007 1.00 75.12 220 PHE A C 1
ATOM 1886 O O . PHE A 1 220 ? -7.515 0.874 -16.167 1.00 75.12 220 PHE A O 1
ATOM 1893 N N . PHE A 1 221 ? -6.640 1.993 -17.892 1.00 73.88 221 PHE A N 1
ATOM 1894 C CA . PHE A 1 221 ? -7.674 3.037 -17.888 1.00 73.88 221 PHE A CA 1
ATOM 1895 C C . PHE A 1 221 ? -9.064 2.545 -18.310 1.00 73.88 221 PHE A C 1
ATOM 1897 O O . PHE A 1 221 ? -10.046 3.211 -18.008 1.00 73.88 221 PHE A O 1
ATOM 1904 N N . CYS A 1 222 ? -9.178 1.400 -18.986 1.00 75.12 222 CYS A N 1
ATOM 1905 C CA . CYS A 1 222 ? -10.479 0.818 -19.321 1.00 75.12 222 CYS A CA 1
ATOM 1906 C C . CYS A 1 222 ? -11.150 0.092 -18.146 1.00 75.12 222 CYS A C 1
ATOM 1908 O O . CYS A 1 222 ? -12.347 -0.182 -18.217 1.00 75.12 222 CYS A O 1
ATOM 1910 N N . VAL A 1 223 ? -10.398 -0.264 -17.101 1.00 72.19 223 VAL A N 1
ATOM 1911 C CA . VAL A 1 223 ? -10.893 -1.091 -15.984 1.00 72.19 223 VAL A CA 1
ATOM 1912 C C . VAL A 1 223 ? -10.952 -0.357 -14.643 1.00 72.19 223 VAL A C 1
ATOM 1914 O O . VAL A 1 223 ? -11.404 -0.936 -13.653 1.00 72.19 223 VAL A O 1
ATOM 1917 N N . VAL A 1 224 ? -10.467 0.886 -14.607 1.00 64.69 224 VAL A N 1
ATOM 1918 C CA . VAL A 1 224 ? -10.481 1.792 -13.449 1.00 64.69 224 VAL A CA 1
ATOM 1919 C C . VAL A 1 224 ? -11.602 2.805 -13.608 1.00 64.69 224 VAL A C 1
ATOM 1921 O O . VAL A 1 224 ? -12.343 2.994 -12.617 1.00 64.69 224 VAL A O 1
#